Protein AF-A0A9X9LA05-F1 (afdb_monomer_lite)

pLDDT: mean 73.2, std 19.57, range [32.97, 97.69]

Structure (mmCIF, N/CA/C/O backbone):
data_AF-A0A9X9LA05-F1
#
_entry.id   AF-A0A9X9LA05-F1
#
loop_
_atom_site.group_PDB
_atom_site.id
_atom_site.type_symbol
_atom_site.label_atom_id
_atom_site.label_alt_id
_atom_site.label_comp_id
_atom_site.label_asym_id
_atom_site.label_entity_id
_atom_site.label_seq_id
_atom_site.pdbx_PDB_ins_code
_atom_site.Cartn_x
_atom_site.Cartn_y
_atom_site.Cartn_z
_atom_site.occupancy
_atom_site.B_iso_or_equiv
_atom_site.auth_seq_id
_atom_site.auth_comp_id
_atom_site.auth_asym_id
_atom_site.auth_atom_id
_atom_site.pdbx_PDB_model_num
ATOM 1 N N . MET A 1 1 ? -20.250 -66.579 -78.229 1.00 52.91 1 MET A N 1
ATOM 2 C CA . MET A 1 1 ? -20.592 -66.822 -76.807 1.00 52.91 1 MET A CA 1
ATOM 3 C C . MET A 1 1 ? -19.414 -66.447 -75.905 1.00 52.91 1 MET A C 1
ATOM 5 O O . MET A 1 1 ? -18.564 -67.293 -75.679 1.00 52.91 1 MET A O 1
ATOM 9 N N . ARG A 1 2 ? -19.327 -65.193 -75.429 1.00 51.41 2 ARG A N 1
ATOM 10 C CA . ARG A 1 2 ? -18.446 -64.736 -74.325 1.00 51.41 2 ARG A CA 1
ATOM 11 C C . ARG A 1 2 ? -19.023 -63.435 -73.738 1.00 51.41 2 ARG A C 1
ATOM 13 O O . ARG A 1 2 ? -18.500 -62.361 -73.990 1.00 51.41 2 ARG A O 1
ATOM 20 N N . PHE A 1 3 ? -20.152 -63.524 -73.034 1.00 52.25 3 PHE A N 1
ATOM 21 C CA . PHE A 1 3 ? -20.867 -62.359 -72.473 1.00 52.25 3 PHE A CA 1
ATOM 22 C C . PHE A 1 3 ? -21.255 -62.545 -70.995 1.00 52.25 3 PHE A C 1
ATOM 24 O O . PHE A 1 3 ? -22.258 -62.018 -70.535 1.00 52.25 3 PHE A O 1
ATOM 31 N N . THR A 1 4 ? -20.466 -63.298 -70.223 1.00 55.72 4 THR A N 1
ATOM 32 C CA . THR A 1 4 ? -20.750 -63.540 -68.792 1.00 55.72 4 THR A CA 1
ATOM 33 C C . THR A 1 4 ? -19.618 -63.134 -67.846 1.00 55.72 4 THR A C 1
ATOM 35 O O . THR A 1 4 ? -19.830 -63.077 -66.642 1.00 55.72 4 THR A O 1
ATOM 38 N N . SER A 1 5 ? -18.435 -62.766 -68.352 1.00 56.41 5 SER A N 1
ATOM 39 C CA . SER A 1 5 ? -17.280 -62.445 -67.493 1.00 56.41 5 SER A CA 1
ATOM 40 C C . SER A 1 5 ? -17.217 -60.984 -67.026 1.00 56.41 5 SER A C 1
ATOM 42 O O . SER A 1 5 ? -16.602 -60.707 -66.001 1.00 56.41 5 SER A O 1
ATOM 44 N N . ALA A 1 6 ? -17.825 -60.039 -67.750 1.00 56.03 6 ALA A N 1
ATOM 45 C CA . ALA A 1 6 ? -17.707 -58.613 -67.427 1.00 56.03 6 ALA A CA 1
ATOM 46 C C . ALA A 1 6 ? -18.628 -58.181 -66.271 1.00 56.03 6 ALA A C 1
ATOM 48 O O . ALA A 1 6 ? -18.257 -57.332 -65.466 1.00 56.03 6 ALA A O 1
ATOM 49 N N . ILE A 1 7 ? -19.804 -58.805 -66.153 1.00 56.88 7 ILE A N 1
ATOM 50 C CA . ILE A 1 7 ? -20.829 -58.425 -65.168 1.00 56.88 7 ILE A CA 1
ATOM 51 C C . ILE A 1 7 ? -20.435 -58.890 -63.756 1.00 56.88 7 ILE A C 1
ATOM 53 O O . ILE A 1 7 ? -20.623 -58.154 -62.789 1.00 56.88 7 ILE A O 1
ATOM 57 N N . VAL A 1 8 ? -19.805 -60.064 -63.634 1.00 57.94 8 VAL A N 1
ATOM 58 C CA . VAL A 1 8 ? -19.339 -60.596 -62.340 1.00 57.94 8 VAL A CA 1
ATOM 59 C C . VAL A 1 8 ? -18.177 -59.763 -61.779 1.00 57.94 8 VAL A C 1
ATOM 61 O O . VAL A 1 8 ? -18.157 -59.461 -60.587 1.00 57.94 8 VAL A O 1
ATOM 64 N N . ASN A 1 9 ? -17.261 -59.300 -62.638 1.00 54.31 9 ASN A N 1
ATOM 65 C CA . ASN A 1 9 ? -16.147 -58.445 -62.215 1.00 54.31 9 ASN A CA 1
ATOM 66 C C . ASN A 1 9 ? -16.602 -57.034 -61.805 1.00 54.31 9 ASN A C 1
ATOM 68 O O . ASN A 1 9 ? -16.040 -56.461 -60.874 1.00 54.31 9 ASN A O 1
ATOM 72 N N . PHE A 1 10 ? -17.645 -56.485 -62.438 1.00 54.62 10 PHE A N 1
ATOM 73 C CA . PHE A 1 10 ? -18.180 -55.171 -62.064 1.00 54.62 10 PHE A CA 1
ATOM 74 C C . PHE A 1 10 ? -18.889 -55.193 -60.699 1.00 54.62 10 PHE A C 1
ATOM 76 O O . PHE A 1 10 ? -18.717 -54.279 -59.892 1.00 54.62 10 PHE A O 1
ATOM 83 N N . LEU A 1 11 ? -19.627 -56.264 -60.394 1.00 54.34 11 LEU A N 1
ATOM 84 C CA . LEU A 1 11 ? -20.291 -56.425 -59.095 1.00 54.34 11 LEU A CA 1
ATOM 85 C C . LEU A 1 11 ? -19.290 -56.584 -57.938 1.00 54.34 11 LEU A C 1
ATOM 87 O O . LEU A 1 11 ? -19.489 -55.971 -56.891 1.00 54.34 11 LEU A O 1
ATOM 91 N N . ALA A 1 12 ? -18.181 -57.304 -58.136 1.00 55.81 12 ALA A N 1
ATOM 92 C CA . ALA A 1 12 ? -17.134 -57.455 -57.118 1.00 55.81 12 ALA A CA 1
ATOM 93 C C . ALA A 1 12 ? -16.369 -56.147 -56.817 1.00 55.81 12 ALA A C 1
ATOM 95 O O . ALA A 1 12 ? -15.972 -55.898 -55.679 1.00 55.81 12 ALA A O 1
ATOM 96 N N . LEU A 1 13 ? -16.192 -55.277 -57.819 1.00 53.28 13 LEU A N 1
ATOM 97 C CA . LEU A 1 13 ? -15.524 -53.981 -57.645 1.00 53.28 13 LEU A CA 1
ATOM 98 C C . LEU A 1 13 ? -16.394 -52.964 -56.894 1.00 53.28 13 LEU A C 1
ATOM 100 O O . LEU A 1 13 ? -15.879 -52.189 -56.088 1.00 53.28 13 LEU A O 1
ATOM 104 N N . THR A 1 14 ? -17.713 -52.985 -57.097 1.00 53.72 14 THR A N 1
ATOM 105 C CA . THR A 1 14 ? -18.613 -52.045 -56.402 1.00 53.72 14 THR A CA 1
ATOM 106 C C . THR A 1 14 ? -18.832 -52.392 -54.928 1.00 53.72 14 THR A C 1
ATOM 108 O O . THR A 1 14 ? -18.920 -51.481 -54.106 1.00 53.72 14 THR A O 1
ATOM 111 N N . THR A 1 15 ? -18.830 -53.671 -54.539 1.00 53.56 15 THR A N 1
ATOM 112 C CA . THR A 1 15 ? -18.975 -54.063 -53.123 1.00 53.56 15 THR A CA 1
ATOM 113 C C . THR A 1 15 ? -17.715 -53.797 -52.293 1.00 53.56 15 THR A C 1
ATOM 115 O O . THR A 1 15 ? -17.830 -53.478 -51.110 1.00 53.56 15 THR A O 1
ATOM 118 N N . SER A 1 16 ? -16.520 -53.811 -52.897 1.00 51.38 16 SER A N 1
ATOM 119 C CA . SER A 1 16 ? -15.280 -53.446 -52.194 1.00 51.38 16 SER A CA 1
ATOM 120 C C . SER A 1 16 ? -15.224 -51.960 -51.810 1.00 51.38 16 SER A C 1
ATOM 122 O O . SER A 1 16 ? -14.679 -51.627 -50.762 1.00 51.38 16 SER A O 1
ATOM 124 N N . ILE A 1 17 ? -15.783 -51.049 -52.614 1.00 52.34 17 ILE A N 1
ATOM 125 C CA . ILE A 1 17 ? -15.684 -49.596 -52.361 1.00 52.34 17 ILE A CA 1
ATOM 126 C C . ILE A 1 17 ? -16.584 -49.157 -51.189 1.00 52.34 17 ILE A C 1
ATOM 128 O O . ILE A 1 17 ? -16.238 -48.246 -50.429 1.00 52.34 17 ILE A O 1
ATOM 132 N N . PHE A 1 18 ? -17.714 -49.838 -50.980 1.00 46.88 18 PHE A N 1
ATOM 133 C CA . PHE A 1 18 ? -18.645 -49.498 -49.901 1.00 46.88 18 PHE A CA 1
ATOM 134 C C . PHE A 1 18 ? -18.198 -49.979 -48.510 1.00 46.88 18 PHE A C 1
ATOM 136 O O . PHE A 1 18 ? -18.537 -49.333 -47.519 1.00 46.88 18 PHE A O 1
ATOM 143 N N . ILE A 1 19 ? -17.383 -51.035 -48.402 1.00 51.56 19 ILE A N 1
ATOM 144 C CA . ILE A 1 19 ? -16.922 -51.550 -47.095 1.00 51.56 19 ILE A CA 1
ATOM 145 C C . ILE A 1 19 ? -15.799 -50.678 -46.495 1.00 51.56 19 ILE A C 1
ATOM 147 O O . ILE A 1 19 ? -15.745 -50.486 -45.275 1.00 51.56 19 ILE A O 1
ATOM 151 N N . PHE A 1 20 ? -14.955 -50.056 -47.328 1.00 45.41 20 PHE A N 1
ATOM 152 C CA . PHE A 1 20 ? -13.893 -49.159 -46.845 1.00 45.41 20 PHE A CA 1
ATOM 153 C C . PHE A 1 20 ? -14.384 -47.749 -46.486 1.00 45.41 20 PHE A C 1
ATOM 155 O O . PHE A 1 20 ? -13.775 -47.081 -45.651 1.00 45.41 20 PHE A O 1
ATOM 162 N N . SER A 1 21 ? -15.514 -47.301 -47.039 1.00 46.59 21 SER A N 1
ATOM 163 C CA . SER A 1 21 ? -16.033 -45.951 -46.771 1.00 46.59 21 SER A CA 1
ATOM 164 C C . SER A 1 21 ? -16.741 -45.825 -45.413 1.00 46.59 21 SER A C 1
ATOM 166 O O . SER A 1 21 ? -16.813 -44.728 -44.859 1.00 46.59 21 SER A O 1
ATOM 168 N N . ILE A 1 22 ? -17.218 -46.932 -44.829 1.00 49.56 22 ILE A N 1
ATOM 169 C CA . ILE A 1 22 ? -17.856 -46.924 -43.498 1.00 49.56 22 ILE A CA 1
ATOM 170 C C . ILE A 1 22 ? -16.804 -46.927 -42.370 1.00 49.56 22 ILE A C 1
ATOM 172 O O . ILE A 1 22 ? -17.032 -46.324 -41.324 1.00 49.56 22 ILE A O 1
ATOM 176 N N . HIS A 1 23 ? -15.609 -47.484 -42.597 1.00 45.47 23 HIS A N 1
ATOM 177 C CA . HIS A 1 23 ? -14.528 -47.503 -41.596 1.00 45.47 23 HIS A CA 1
ATOM 178 C C . HIS A 1 23 ? -13.648 -46.243 -41.593 1.00 45.47 23 HIS A C 1
ATOM 180 O O . HIS A 1 23 ? -12.936 -45.995 -40.622 1.00 45.47 23 HIS A O 1
ATOM 186 N N . ALA A 1 24 ? -13.736 -45.390 -42.619 1.00 47.66 24 ALA A N 1
ATOM 187 C CA . ALA A 1 24 ? -13.055 -44.094 -42.609 1.00 47.66 24 ALA A CA 1
ATOM 188 C C . ALA A 1 24 ? -13.725 -43.066 -41.675 1.00 47.66 24 ALA A C 1
ATOM 190 O O . ALA A 1 24 ? -13.118 -42.050 -41.354 1.00 47.66 24 ALA A O 1
ATOM 191 N N . ARG A 1 25 ? -14.960 -43.302 -41.205 1.00 46.38 25 ARG A N 1
ATOM 192 C CA . ARG A 1 25 ? -15.661 -42.376 -40.292 1.00 46.38 25 ARG A CA 1
ATOM 193 C C . ARG A 1 25 ? -15.542 -42.728 -38.808 1.00 46.38 25 ARG A C 1
ATOM 195 O O . ARG A 1 25 ? -15.941 -41.918 -37.978 1.00 46.38 25 ARG A O 1
ATOM 202 N N . THR A 1 26 ? -14.946 -43.866 -38.454 1.00 46.03 26 THR A N 1
ATOM 203 C CA . THR A 1 26 ? -14.789 -44.310 -37.054 1.00 46.03 26 THR A CA 1
ATOM 204 C C . THR A 1 26 ? -13.365 -44.207 -36.503 1.00 46.03 26 THR A C 1
ATOM 206 O O . THR A 1 26 ? -13.167 -44.455 -35.319 1.00 46.03 26 THR A O 1
ATOM 209 N N . LEU A 1 27 ? -12.383 -43.769 -37.302 1.00 46.28 27 LEU A N 1
ATOM 210 C CA . LEU A 1 27 ? -10.992 -43.565 -36.856 1.00 46.28 27 LEU A CA 1
ATOM 211 C C . LEU A 1 27 ? -10.505 -42.104 -36.911 1.00 46.28 27 LEU A C 1
ATOM 213 O O . LEU A 1 27 ? -9.318 -41.849 -36.745 1.00 46.28 27 LEU A O 1
ATOM 217 N N . TYR A 1 28 ? -11.411 -41.131 -37.058 1.00 40.31 28 TYR A N 1
ATOM 218 C CA . TYR A 1 28 ? -11.090 -39.692 -36.994 1.00 40.31 28 TYR A CA 1
ATOM 219 C C . TYR A 1 28 ? -11.649 -38.984 -35.745 1.00 40.31 28 TYR A C 1
ATOM 221 O O . TYR A 1 28 ? -11.901 -37.782 -35.758 1.00 40.31 28 TYR A O 1
ATOM 229 N N . THR A 1 29 ? -11.815 -39.706 -34.635 1.00 45.03 29 THR A N 1
ATOM 230 C CA . THR A 1 29 ? -12.102 -39.117 -33.307 1.00 45.03 29 THR A CA 1
ATOM 231 C C . THR A 1 29 ? -11.048 -39.448 -32.249 1.00 45.03 29 THR A C 1
ATOM 233 O O . THR A 1 29 ? -11.253 -39.198 -31.064 1.00 45.03 29 THR A O 1
ATOM 236 N N . LEU A 1 30 ? -9.876 -39.933 -32.661 1.00 46.44 30 LEU A N 1
ATOM 237 C CA . LEU A 1 30 ? -8.714 -40.111 -31.793 1.00 46.44 30 LEU A CA 1
ATOM 238 C C . LEU A 1 30 ? -7.566 -39.266 -32.336 1.00 46.44 30 LEU A C 1
ATOM 240 O O . LEU A 1 30 ? -6.916 -39.636 -33.305 1.00 46.44 30 LEU A O 1
ATOM 244 N N . GLY A 1 31 ? -7.329 -38.114 -31.709 1.00 44.03 31 GLY A N 1
ATOM 245 C CA . GLY A 1 31 ? -6.113 -37.341 -31.955 1.00 44.03 31 GLY A CA 1
ATOM 246 C C . GLY A 1 31 ? -6.294 -35.926 -32.492 1.00 44.03 31 GLY A C 1
ATOM 247 O O . GLY A 1 31 ? -5.337 -35.375 -33.023 1.00 44.03 31 GLY A O 1
ATOM 248 N N . VAL A 1 32 ? -7.432 -35.256 -32.261 1.00 40.22 32 VAL A N 1
ATOM 249 C CA . VAL A 1 32 ? -7.289 -33.838 -31.895 1.00 40.22 32 VAL A CA 1
ATOM 250 C C . VAL A 1 32 ? -6.589 -33.905 -30.554 1.00 40.22 32 VAL A C 1
ATOM 252 O O . VAL A 1 32 ? -7.228 -34.181 -29.535 1.00 40.22 32 VAL A O 1
ATOM 255 N N . SER A 1 33 ? -5.257 -33.779 -30.563 1.00 44.88 33 SER A N 1
ATOM 256 C CA . SER A 1 33 ? -4.549 -33.528 -29.326 1.00 44.88 33 SER A CA 1
A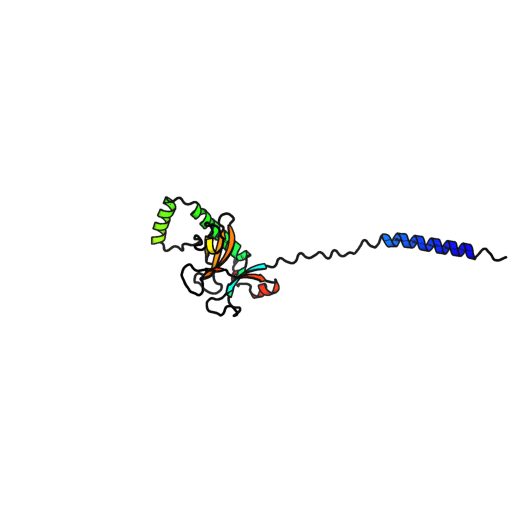TOM 257 C C . SER A 1 33 ? -5.325 -32.382 -28.698 1.00 44.88 33 SER A C 1
ATOM 259 O O . SER A 1 33 ? -5.513 -31.316 -29.295 1.00 44.88 33 SER A O 1
ATOM 261 N N . LYS A 1 34 ? -5.888 -32.629 -27.513 1.00 42.03 34 LYS A N 1
ATOM 262 C CA . LYS A 1 34 ? -6.085 -31.534 -26.588 1.00 42.03 34 LYS A CA 1
ATOM 263 C C . LYS A 1 34 ? -4.678 -30.964 -26.486 1.00 42.03 34 LYS A C 1
ATOM 265 O O . LYS A 1 34 ? -3.868 -31.455 -25.706 1.00 42.03 34 LYS A O 1
ATOM 270 N N . ILE A 1 35 ? -4.372 -29.966 -27.316 1.00 45.91 35 ILE A N 1
ATOM 271 C CA . ILE A 1 35 ? -3.484 -28.894 -26.935 1.00 45.91 35 ILE A CA 1
ATOM 272 C C . ILE A 1 35 ? -4.212 -28.378 -25.715 1.00 45.91 35 ILE A C 1
ATOM 274 O O . ILE A 1 35 ? -5.148 -27.581 -25.800 1.00 45.91 35 ILE A O 1
ATOM 278 N N . GLU A 1 36 ? -3.895 -29.009 -24.587 1.00 42.69 36 GLU A N 1
ATOM 279 C CA . GLU A 1 36 ? -4.156 -28.513 -23.272 1.00 42.69 36 GLU A CA 1
ATOM 280 C C . GLU A 1 36 ? -3.603 -27.109 -23.388 1.00 42.69 36 GLU A C 1
ATOM 282 O O . GLU A 1 36 ? -2.388 -26.919 -23.496 1.00 42.69 36 GLU A O 1
ATOM 287 N N . LYS A 1 37 ? -4.506 -26.139 -23.589 1.00 44.31 37 LYS A N 1
ATOM 288 C CA . LYS A 1 37 ? -4.166 -24.731 -23.586 1.00 44.31 37 LYS A CA 1
ATOM 289 C C . LYS A 1 37 ? -3.618 -24.557 -22.190 1.00 44.31 37 LYS A C 1
ATOM 291 O O . LYS A 1 37 ? -4.396 -24.364 -21.256 1.00 44.31 37 LYS A O 1
ATOM 296 N N . ARG A 1 38 ? -2.304 -24.767 -22.030 1.00 49.69 38 ARG A N 1
ATOM 297 C CA . ARG A 1 38 ? -1.575 -24.510 -20.801 1.00 49.69 38 ARG A CA 1
ATOM 298 C C . ARG A 1 38 ? -2.005 -23.105 -20.490 1.00 49.69 38 ARG A C 1
ATOM 300 O O . ARG A 1 38 ? -1.671 -22.196 -21.253 1.00 49.69 38 ARG A O 1
ATOM 307 N N . LYS A 1 39 ? -2.849 -22.958 -19.464 1.00 49.88 39 LYS A N 1
ATOM 308 C CA . LYS A 1 39 ? -3.283 -21.641 -19.024 1.00 49.88 39 LYS A CA 1
ATOM 309 C C . LYS A 1 39 ? -1.984 -20.852 -18.913 1.00 49.88 39 LYS A C 1
ATOM 311 O O . LYS A 1 39 ? -1.068 -21.372 -18.258 1.00 49.88 39 LYS A O 1
ATOM 316 N N . PRO A 1 40 ? -1.830 -19.731 -19.643 1.00 54.78 40 PRO A N 1
ATOM 317 C CA . PRO A 1 40 ? -0.599 -18.969 -19.578 1.00 54.78 40 PRO A CA 1
ATOM 318 C C . PRO A 1 40 ? -0.311 -18.779 -18.096 1.00 54.78 40 PRO A C 1
ATOM 320 O O . PRO A 1 40 ? -1.202 -18.369 -17.345 1.00 54.78 40 PRO A O 1
ATOM 323 N N . LYS A 1 41 ? 0.867 -19.245 -17.653 1.00 59.88 41 LYS A N 1
ATOM 324 C CA . LYS A 1 41 ? 1.251 -19.143 -16.243 1.00 59.88 41 LYS A CA 1
ATOM 325 C C . LYS A 1 41 ? 0.999 -17.688 -15.853 1.00 59.88 41 LYS A C 1
ATOM 327 O O . LYS A 1 41 ? 1.436 -16.823 -16.615 1.00 59.88 41 LYS A O 1
ATOM 332 N N . PRO A 1 42 ? 0.256 -17.422 -14.765 1.00 56.97 42 PRO A N 1
ATOM 333 C CA . PRO A 1 42 ? -0.131 -16.062 -14.439 1.00 56.97 42 PRO A CA 1
ATOM 334 C C . PRO A 1 42 ? 1.141 -15.223 -14.383 1.00 56.97 42 PRO A C 1
ATOM 336 O O . PRO A 1 42 ? 2.092 -15.582 -13.681 1.00 56.97 42 PRO A O 1
ATOM 339 N N . LEU A 1 43 ? 1.182 -14.170 -15.201 1.00 64.44 43 LEU A N 1
ATOM 340 C CA . LEU A 1 43 ? 2.257 -13.193 -15.144 1.00 64.44 43 LEU A CA 1
ATOM 341 C C . LEU A 1 43 ? 2.304 -12.691 -13.706 1.00 64.44 43 LEU A C 1
ATOM 343 O O . LEU A 1 43 ? 1.275 -12.325 -13.135 1.00 64.44 43 LEU A O 1
ATOM 347 N N . ARG A 1 44 ? 3.486 -12.748 -13.097 1.00 74.56 44 ARG A N 1
ATOM 348 C CA . ARG A 1 44 ? 3.659 -12.235 -11.743 1.00 74.56 44 ARG A CA 1
ATOM 349 C C . ARG A 1 44 ? 3.625 -10.716 -11.840 1.00 74.56 44 ARG A C 1
ATOM 351 O O . ARG A 1 44 ? 4.450 -10.119 -12.530 1.00 74.56 44 ARG A O 1
ATOM 358 N N . THR A 1 45 ? 2.632 -10.122 -11.194 1.00 85.31 45 THR A N 1
ATOM 359 C CA . THR A 1 45 ? 2.415 -8.677 -11.147 1.00 85.31 45 THR A CA 1
ATOM 360 C C . THR A 1 45 ? 3.096 -8.088 -9.919 1.00 85.31 45 THR A C 1
ATOM 362 O O . THR A 1 45 ? 3.191 -8.726 -8.868 1.00 85.31 45 THR A O 1
ATOM 365 N N . GLY A 1 46 ? 3.527 -6.841 -10.015 1.00 90.56 46 GLY A N 1
ATOM 366 C CA . GLY A 1 46 ? 4.010 -6.091 -8.867 1.00 90.56 46 GLY A CA 1
ATOM 367 C C . GLY A 1 46 ? 4.197 -4.626 -9.195 1.00 90.56 46 GLY A C 1
ATOM 368 O O . GLY A 1 46 ? 3.616 -4.119 -10.154 1.00 90.56 46 GLY A O 1
ATOM 369 N N . TYR A 1 47 ? 5.004 -3.965 -8.378 1.00 91.69 47 TYR A N 1
ATOM 370 C CA . TYR A 1 47 ? 5.281 -2.543 -8.481 1.00 91.69 47 TYR A CA 1
ATOM 371 C C . TYR A 1 47 ? 6.777 -2.304 -8.594 1.00 91.69 47 TYR A C 1
ATOM 373 O O . TYR A 1 47 ? 7.578 -3.020 -7.992 1.00 91.69 47 TYR A O 1
ATOM 381 N N . ARG A 1 48 ? 7.134 -1.273 -9.348 1.00 88.94 48 ARG A N 1
ATOM 382 C CA . ARG A 1 48 ? 8.495 -0.788 -9.501 1.00 88.94 48 ARG A CA 1
ATOM 383 C C . ARG A 1 48 ? 8.540 0.691 -9.144 1.00 88.94 48 ARG A C 1
ATOM 385 O O . ARG A 1 48 ? 7.871 1.496 -9.790 1.00 88.94 48 ARG A O 1
ATOM 392 N N . CYS A 1 49 ? 9.309 1.019 -8.115 1.00 87.31 49 CYS A N 1
ATOM 393 C CA . CYS A 1 49 ? 9.592 2.390 -7.709 1.00 87.31 49 CYS A CA 1
ATOM 394 C C . CYS A 1 49 ? 10.987 2.749 -8.211 1.00 87.31 49 CYS A C 1
ATOM 396 O O . CYS A 1 49 ? 11.936 2.009 -7.951 1.00 87.31 49 CYS A O 1
ATOM 398 N N . ASP A 1 50 ? 11.117 3.839 -8.956 1.00 83.81 50 ASP A N 1
ATOM 399 C CA . ASP A 1 50 ? 12.411 4.245 -9.496 1.00 83.81 50 ASP A CA 1
ATOM 400 C C . ASP A 1 50 ? 13.309 4.795 -8.388 1.00 83.81 50 ASP A C 1
ATOM 402 O O . ASP A 1 50 ? 12.844 5.260 -7.347 1.00 83.81 50 ASP A O 1
ATOM 406 N N . ALA A 1 51 ? 14.622 4.693 -8.564 1.00 76.69 51 ALA A N 1
ATOM 407 C CA . ALA A 1 51 ? 15.532 5.261 -7.585 1.00 76.69 51 ALA A CA 1
ATOM 408 C C . ALA A 1 51 ? 15.448 6.797 -7.630 1.00 76.69 51 ALA A C 1
ATOM 410 O O . ALA A 1 51 ? 15.540 7.406 -8.698 1.00 76.69 51 ALA A O 1
ATOM 411 N N . LEU A 1 52 ? 15.266 7.426 -6.466 1.00 73.12 52 LEU A N 1
ATOM 412 C CA . LEU A 1 52 ? 15.139 8.884 -6.355 1.00 73.12 52 LEU A CA 1
ATOM 413 C C . LEU A 1 52 ? 16.410 9.619 -6.799 1.00 73.12 52 LEU A C 1
ATOM 415 O O . LEU A 1 52 ? 16.313 10.701 -7.372 1.00 73.12 52 LEU A O 1
ATOM 419 N N . ASP A 1 53 ? 17.574 9.004 -6.583 1.00 69.44 53 ASP A N 1
ATOM 420 C CA . ASP A 1 53 ? 18.889 9.595 -6.860 1.00 69.44 53 ASP A CA 1
ATOM 421 C C . ASP A 1 53 ? 19.383 9.365 -8.300 1.00 69.44 53 ASP A C 1
ATOM 423 O O . ASP A 1 53 ? 20.457 9.837 -8.668 1.00 69.44 53 ASP A O 1
ATOM 427 N N . PHE A 1 54 ? 18.619 8.649 -9.134 1.00 64.44 54 PHE A N 1
ATOM 428 C CA . PHE A 1 54 ? 19.020 8.306 -10.500 1.00 64.44 54 PHE A CA 1
ATOM 429 C C . PHE A 1 54 ? 18.005 8.806 -11.539 1.00 64.44 54 PHE A C 1
ATOM 431 O O . PHE A 1 54 ? 16.822 8.975 -11.231 1.00 64.44 54 PHE A O 1
ATOM 438 N N . PRO A 1 55 ? 18.418 9.033 -12.800 1.00 66.25 55 PRO A N 1
ATOM 439 C CA . PRO A 1 55 ? 17.489 9.320 -13.891 1.00 66.25 55 PRO A CA 1
ATOM 440 C C . PRO A 1 55 ? 16.394 8.247 -13.996 1.00 66.25 55 PRO A C 1
ATOM 442 O O . PRO A 1 55 ? 16.646 7.073 -13.720 1.00 66.25 55 PRO A O 1
ATOM 445 N N . GLU A 1 56 ? 15.184 8.634 -14.399 1.00 64.56 56 GLU A N 1
ATOM 446 C CA . GLU A 1 56 ? 14.020 7.729 -14.494 1.00 64.56 56 GLU A CA 1
ATOM 447 C C . GLU A 1 56 ? 14.266 6.544 -15.453 1.00 64.56 56 GLU A C 1
ATOM 449 O O . GLU A 1 56 ? 13.796 5.427 -15.223 1.00 64.56 56 GLU A O 1
ATOM 454 N N . ASP A 1 57 ? 15.113 6.761 -16.462 1.00 63.34 57 ASP A N 1
ATOM 455 C CA . ASP A 1 57 ? 15.491 5.773 -17.480 1.00 63.34 57 ASP A CA 1
ATOM 456 C C . ASP A 1 57 ? 16.688 4.901 -17.080 1.00 63.34 57 ASP A C 1
ATOM 458 O O . ASP A 1 57 ? 17.123 4.033 -17.835 1.00 63.34 57 ASP A O 1
ATOM 462 N N . SER A 1 58 ? 17.242 5.109 -15.884 1.00 63.31 58 SER A N 1
ATOM 463 C CA . SER A 1 58 ? 18.459 4.423 -15.438 1.00 63.31 58 SER A CA 1
ATOM 464 C C . SER A 1 58 ? 18.274 2.913 -15.259 1.00 63.31 58 SER A C 1
ATOM 466 O O . SER A 1 58 ? 19.251 2.174 -15.156 1.00 63.31 58 SER A O 1
ATOM 468 N N . GLY A 1 59 ? 17.030 2.433 -15.194 1.00 66.12 59 GLY A N 1
ATOM 469 C CA . GLY A 1 59 ? 16.756 1.029 -14.921 1.00 66.12 59 GLY A CA 1
ATOM 470 C C . GLY A 1 59 ? 17.033 0.627 -13.464 1.00 66.12 59 GLY A C 1
ATOM 471 O O . GLY A 1 59 ? 16.863 -0.551 -13.137 1.00 66.12 59 GLY A O 1
ATOM 472 N N . TRP A 1 60 ? 17.343 1.578 -12.577 1.00 68.50 60 TRP A N 1
ATOM 473 C CA . TRP A 1 60 ? 17.539 1.359 -11.142 1.00 68.50 60 TRP A CA 1
ATOM 474 C C . TRP A 1 60 ? 16.276 1.694 -10.344 1.00 68.50 60 TRP A C 1
ATOM 476 O O . TRP A 1 60 ? 15.607 2.694 -10.597 1.00 68.50 60 TRP A O 1
ATOM 486 N N . GLY A 1 61 ? 15.929 0.840 -9.382 1.00 76.38 61 GLY A N 1
ATOM 487 C CA . GLY A 1 61 ? 14.728 1.010 -8.570 1.00 76.38 61 GLY A CA 1
ATOM 488 C C . GLY A 1 61 ? 14.398 -0.213 -7.721 1.00 76.38 61 GLY A C 1
ATOM 489 O O . GLY A 1 61 ? 14.929 -1.305 -7.940 1.00 76.38 61 GLY A O 1
ATOM 490 N N . ASN A 1 62 ? 13.497 -0.030 -6.761 1.00 84.12 62 ASN A N 1
ATOM 491 C CA . ASN A 1 62 ? 12.990 -1.113 -5.931 1.00 84.12 62 ASN A CA 1
ATOM 492 C C . ASN A 1 62 ? 11.853 -1.841 -6.650 1.00 84.12 62 ASN A C 1
ATOM 494 O O . ASN A 1 62 ? 10.965 -1.226 -7.244 1.00 84.12 62 ASN A O 1
ATOM 498 N N . ASN A 1 63 ? 11.872 -3.170 -6.574 1.00 85.62 63 ASN A N 1
ATOM 499 C CA . ASN A 1 63 ? 10.842 -4.025 -7.151 1.00 85.62 63 ASN A CA 1
ATOM 500 C C . ASN A 1 63 ? 10.091 -4.747 -6.033 1.00 85.62 63 ASN A C 1
ATOM 502 O O . ASN A 1 63 ? 10.686 -5.464 -5.230 1.00 85.62 63 ASN A O 1
ATOM 506 N N . TYR A 1 64 ? 8.771 -4.609 -6.028 1.00 86.94 64 TYR A N 1
ATOM 507 C CA . TYR A 1 64 ? 7.890 -5.175 -5.018 1.00 86.94 64 TYR A CA 1
ATOM 508 C C . TYR A 1 64 ? 6.918 -6.163 -5.653 1.0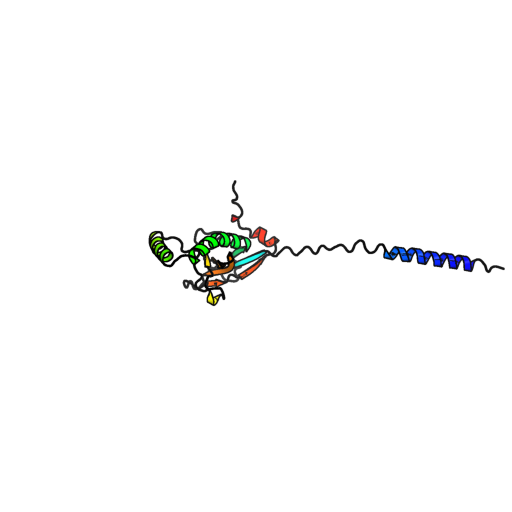0 86.94 64 TYR A C 1
ATOM 510 O O . TYR A 1 64 ? 6.051 -5.793 -6.446 1.00 86.94 64 TYR A O 1
ATOM 518 N N . ARG A 1 65 ? 7.038 -7.441 -5.289 1.00 87.69 65 ARG A N 1
ATOM 519 C CA . ARG A 1 65 ? 6.110 -8.493 -5.733 1.00 87.69 65 ARG A CA 1
ATOM 520 C C . ARG A 1 65 ? 4.767 -8.347 -5.025 1.00 87.69 65 ARG A C 1
ATOM 522 O O . ARG A 1 65 ? 4.736 -8.112 -3.814 1.00 87.69 65 ARG A O 1
ATOM 529 N N . ILE A 1 66 ? 3.660 -8.558 -5.741 1.00 89.44 66 ILE A N 1
ATOM 530 C CA . ILE A 1 66 ? 2.322 -8.430 -5.147 1.00 89.44 66 ILE A CA 1
ATOM 531 C C . ILE A 1 66 ? 2.112 -9.397 -3.974 1.00 89.44 66 ILE A C 1
ATOM 533 O O . ILE A 1 66 ? 1.444 -9.052 -3.002 1.00 89.44 66 ILE A O 1
ATOM 537 N N . GLU A 1 67 ? 2.710 -10.588 -4.016 1.00 88.56 67 GLU A N 1
ATOM 538 C CA . GLU A 1 67 ? 2.633 -11.567 -2.931 1.00 88.56 67 GLU A CA 1
ATOM 539 C C . GLU A 1 67 ? 3.337 -11.075 -1.662 1.00 88.56 67 GLU A C 1
ATOM 541 O O . GLU A 1 67 ? 2.796 -11.229 -0.568 1.00 88.56 67 GLU A O 1
ATOM 546 N N . GLY A 1 68 ? 4.505 -10.440 -1.803 1.00 88.25 68 GLY A N 1
ATOM 547 C CA . GLY A 1 68 ? 5.226 -9.827 -0.684 1.00 88.25 68 GLY A CA 1
ATOM 548 C C . GLY A 1 68 ? 4.436 -8.670 -0.074 1.00 88.25 68 GLY A C 1
ATOM 549 O O . GLY A 1 68 ? 4.243 -8.620 1.139 1.00 88.25 68 GLY A O 1
ATOM 550 N N . LEU A 1 69 ? 3.868 -7.805 -0.919 1.00 92.00 69 LEU A N 1
ATOM 551 C CA . LEU A 1 69 ? 3.014 -6.697 -0.477 1.00 92.00 69 LEU A CA 1
ATOM 552 C C . LEU A 1 69 ? 1.784 -7.186 0.293 1.00 92.00 69 LEU A C 1
ATOM 554 O O . LEU A 1 69 ? 1.433 -6.615 1.322 1.00 92.00 69 LEU A O 1
ATOM 558 N N . ARG A 1 70 ? 1.152 -8.278 -0.152 1.00 93.00 70 ARG A N 1
ATOM 559 C CA . ARG A 1 70 ? 0.029 -8.892 0.574 1.00 93.00 70 ARG A CA 1
ATOM 560 C C . ARG A 1 70 ? 0.431 -9.375 1.966 1.00 93.00 70 ARG A C 1
ATOM 562 O O . ARG A 1 70 ? -0.380 -9.254 2.879 1.00 93.00 70 ARG A O 1
ATOM 569 N N . LYS A 1 71 ? 1.649 -9.904 2.150 1.00 91.62 71 LYS A N 1
ATOM 570 C CA . LYS A 1 71 ? 2.148 -10.308 3.478 1.00 91.62 71 LYS A CA 1
ATOM 571 C C . LYS A 1 71 ? 2.275 -9.094 4.406 1.00 91.62 71 LYS A C 1
ATOM 573 O O . LYS A 1 71 ? 1.719 -9.131 5.501 1.00 91.62 71 LYS A O 1
ATOM 578 N N . VAL A 1 72 ? 2.904 -8.013 3.932 1.00 91.31 72 VAL A N 1
ATOM 579 C CA . VAL A 1 72 ? 3.044 -6.752 4.687 1.00 91.31 72 VAL A CA 1
ATOM 580 C C . VAL A 1 72 ? 1.670 -6.186 5.051 1.00 91.31 72 VAL A C 1
ATOM 582 O O . VAL A 1 72 ? 1.381 -5.945 6.219 1.00 91.31 72 VAL A O 1
ATOM 585 N N . VAL A 1 73 ? 0.769 -6.061 4.071 1.00 95.00 73 VAL A N 1
ATOM 586 C CA . VAL A 1 73 ? -0.587 -5.546 4.308 1.00 95.00 73 VAL A CA 1
ATOM 587 C C . VAL A 1 73 ? -1.358 -6.422 5.286 1.00 95.00 73 VAL A C 1
ATOM 589 O O . VAL A 1 73 ? -2.032 -5.892 6.160 1.00 95.00 73 VAL A O 1
ATOM 592 N N . LYS A 1 74 ? -1.251 -7.751 5.204 1.00 93.56 74 LYS A N 1
ATOM 593 C CA . LYS A 1 74 ? -1.929 -8.651 6.146 1.00 93.56 74 LYS A CA 1
ATOM 594 C C . LYS A 1 74 ? -1.483 -8.408 7.592 1.00 93.56 74 LYS A C 1
ATOM 596 O O . LYS A 1 74 ? -2.332 -8.406 8.480 1.00 93.56 74 LYS A O 1
ATOM 601 N N . GLN A 1 75 ? -0.188 -8.179 7.819 1.00 90.88 75 GLN A N 1
ATOM 602 C CA . GLN A 1 75 ? 0.353 -7.861 9.144 1.00 90.88 75 GLN A CA 1
ATOM 603 C C . GLN A 1 75 ? -0.138 -6.489 9.634 1.00 90.88 75 GLN A C 1
ATOM 605 O O . GLN A 1 75 ? -0.652 -6.376 10.748 1.00 90.88 75 GLN A O 1
ATOM 610 N N . SER A 1 76 ? -0.079 -5.461 8.784 1.00 92.94 76 SER A N 1
ATOM 611 C CA . SER A 1 76 ? -0.462 -4.091 9.155 1.00 92.94 76 SER A CA 1
ATOM 612 C C . SER A 1 76 ? -1.978 -3.880 9.260 1.00 92.94 76 SER A C 1
ATOM 614 O O . SER A 1 76 ? -2.443 -3.057 10.049 1.00 92.94 76 SER A O 1
ATOM 616 N N . CYS A 1 77 ? -2.782 -4.636 8.512 1.00 94.62 77 CYS A N 1
ATOM 617 C CA . CYS A 1 77 ? -4.232 -4.450 8.442 1.00 94.62 77 CYS A CA 1
ATOM 618 C C . CYS A 1 77 ? -4.920 -4.646 9.800 1.00 94.62 77 CYS A C 1
ATOM 620 O O . CYS A 1 77 ? -5.844 -3.906 10.135 1.00 94.62 77 CYS A O 1
ATOM 622 N N . GLY A 1 78 ? -4.448 -5.595 10.617 1.00 91.94 78 GLY A N 1
ATOM 623 C CA . GLY A 1 78 ? -4.984 -5.803 11.965 1.00 91.94 78 GLY A CA 1
ATOM 624 C C . GLY A 1 78 ? -4.791 -4.583 12.869 1.00 91.94 78 GLY A C 1
ATOM 625 O O . GLY A 1 78 ? -5.698 -4.213 13.615 1.00 91.94 78 GLY A O 1
ATOM 626 N N . ILE A 1 79 ? -3.638 -3.919 12.759 1.00 90.81 79 ILE A N 1
ATOM 627 C CA . ILE A 1 79 ? -3.326 -2.695 13.506 1.00 90.81 79 ILE A CA 1
ATOM 628 C C . ILE A 1 79 ? -4.209 -1.542 13.010 1.00 90.81 79 ILE A C 1
ATOM 630 O O . ILE A 1 79 ? -4.836 -0.858 13.817 1.00 90.81 79 ILE A O 1
ATOM 634 N N . ALA A 1 80 ? -4.322 -1.369 11.690 1.00 92.25 80 ALA A N 1
ATOM 635 C CA . ALA A 1 80 ? -5.160 -0.338 11.078 1.00 92.25 80 ALA A CA 1
ATOM 636 C C . ALA A 1 80 ? -6.643 -0.469 11.463 1.00 92.25 80 ALA A C 1
ATOM 638 O O . ALA A 1 80 ? -7.258 0.506 11.890 1.00 92.25 80 ALA A O 1
ATOM 639 N N . LYS A 1 81 ? -7.215 -1.679 11.378 1.00 92.81 81 LYS A N 1
ATOM 640 C CA . LYS A 1 81 ? -8.612 -1.938 11.767 1.00 92.81 81 LYS A CA 1
ATOM 641 C C . LYS A 1 81 ? -8.877 -1.556 13.220 1.00 92.81 81 LYS A C 1
ATOM 643 O O . LYS A 1 81 ? -9.864 -0.881 13.494 1.00 92.81 81 LYS A O 1
ATOM 648 N N . LYS A 1 82 ? -7.979 -1.938 14.137 1.00 90.06 82 LYS A N 1
ATOM 649 C CA . LYS A 1 82 ? -8.087 -1.565 15.554 1.00 90.06 82 LYS A CA 1
ATOM 650 C C . LYS A 1 82 ? -8.094 -0.048 15.732 1.00 90.06 82 LYS A C 1
ATOM 652 O O . LYS A 1 82 ? -8.927 0.450 16.475 1.00 90.06 82 LYS A O 1
ATOM 657 N N . ARG A 1 83 ? -7.222 0.682 15.026 1.00 86.88 83 ARG A N 1
ATOM 658 C CA . ARG A 1 83 ? -7.145 2.155 15.093 1.00 86.88 83 ARG A CA 1
ATOM 659 C C . ARG A 1 83 ? -8.403 2.842 14.565 1.00 86.88 83 ARG A C 1
ATOM 661 O O . ARG A 1 83 ? -8.866 3.796 15.177 1.00 86.88 83 ARG A O 1
ATOM 668 N N . LEU A 1 84 ? -8.983 2.340 13.476 1.00 87.44 84 LEU A N 1
ATOM 669 C CA . LEU A 1 84 ? -10.231 2.882 12.925 1.00 87.44 84 LEU A CA 1
ATOM 670 C C . LEU A 1 84 ? -11.432 2.687 13.861 1.00 87.44 84 LEU A C 1
ATOM 672 O O . LEU A 1 84 ? -12.375 3.468 13.809 1.00 87.44 84 LEU A O 1
ATOM 676 N N . GLN A 1 85 ? -11.394 1.665 14.717 1.00 89.62 85 GLN A N 1
ATOM 677 C CA . GLN A 1 85 ? -12.445 1.369 15.694 1.00 89.62 85 GLN A CA 1
ATOM 678 C C . GLN A 1 85 ? -12.207 2.027 17.064 1.00 89.62 85 GLN A C 1
ATOM 680 O O . GLN A 1 85 ? -13.007 1.828 17.976 1.00 89.62 85 GLN A O 1
ATOM 685 N N . MET A 1 86 ? -11.123 2.794 17.237 1.00 89.31 86 MET A N 1
ATOM 686 C CA . MET A 1 86 ? -10.844 3.473 18.504 1.00 89.31 86 MET A CA 1
ATOM 687 C C . MET A 1 86 ? -11.839 4.603 18.759 1.00 89.31 86 MET A C 1
ATOM 689 O O . MET A 1 86 ? -12.143 5.412 17.880 1.00 89.31 86 MET A O 1
ATOM 693 N N . THR A 1 87 ? -12.283 4.690 20.008 1.00 92.19 87 THR A N 1
ATOM 694 C CA . THR A 1 87 ? -13.025 5.850 20.514 1.00 92.19 87 THR A CA 1
ATOM 695 C C . THR A 1 87 ? -12.118 7.080 20.603 1.00 92.19 87 THR A C 1
ATOM 697 O O . THR A 1 87 ? -10.903 6.946 20.735 1.00 92.19 87 THR A O 1
ATOM 700 N N . GLU A 1 88 ? -12.695 8.284 20.593 1.00 90.25 88 GLU A N 1
ATOM 701 C CA . GLU A 1 88 ? -11.932 9.538 20.744 1.00 90.25 88 GLU A CA 1
ATOM 702 C C . GLU A 1 88 ? -11.073 9.559 22.015 1.00 90.25 88 GLU A C 1
ATOM 704 O O . GLU A 1 88 ? -9.911 9.950 21.972 1.00 90.25 88 GLU A O 1
ATOM 709 N N . LYS A 1 89 ? -11.593 9.027 23.129 1.00 91.69 89 LYS A N 1
ATOM 710 C CA . LYS A 1 89 ? -10.824 8.895 24.371 1.00 91.69 89 LYS A CA 1
ATOM 711 C C . LYS A 1 89 ? -9.580 8.017 24.184 1.00 91.69 89 LYS A C 1
ATOM 713 O O . LYS A 1 89 ? -8.488 8.409 24.569 1.00 91.69 89 LYS A O 1
ATOM 718 N N . GLN A 1 90 ? -9.732 6.857 23.542 1.00 89.44 90 GLN A N 1
ATOM 719 C CA . GLN A 1 90 ? -8.610 5.950 23.270 1.00 89.44 90 GLN A CA 1
ATOM 720 C C . GLN A 1 90 ? -7.592 6.547 22.294 1.00 89.44 90 GLN A C 1
ATOM 722 O O . GLN A 1 90 ? -6.403 6.259 22.412 1.00 89.44 90 GLN A O 1
ATOM 727 N N . LYS A 1 91 ? -8.044 7.356 21.327 1.00 86.12 91 LYS A N 1
ATOM 728 C CA . LYS A 1 91 ? -7.144 8.084 20.424 1.00 86.12 91 LYS A CA 1
ATOM 729 C C . LYS A 1 91 ? -6.303 9.089 21.205 1.00 86.12 91 LYS A C 1
ATOM 731 O O . LYS A 1 91 ? -5.086 9.050 21.076 1.00 86.12 91 LYS A O 1
ATOM 736 N N . LEU A 1 92 ? -6.933 9.897 22.060 1.00 86.94 92 LEU A N 1
ATOM 737 C CA . LEU A 1 92 ? -6.247 10.899 22.875 1.00 86.94 92 LEU A CA 1
ATOM 738 C C . LEU A 1 92 ? -5.243 10.266 23.849 1.00 86.94 92 LEU A C 1
ATOM 740 O O . LEU A 1 92 ? -4.092 10.693 23.908 1.00 86.94 92 LEU A O 1
ATOM 744 N N . ASP A 1 93 ? -5.650 9.209 24.560 1.00 86.62 93 ASP A N 1
ATOM 745 C CA . ASP A 1 93 ? -4.772 8.476 25.482 1.00 86.62 93 ASP A CA 1
ATOM 746 C C . ASP A 1 93 ? -3.542 7.919 24.743 1.00 86.62 93 ASP A C 1
ATOM 748 O O . ASP A 1 93 ? -2.414 7.958 25.240 1.00 86.62 93 ASP A O 1
ATOM 752 N N . ARG A 1 94 ? -3.745 7.429 23.514 1.00 82.75 94 ARG A N 1
ATOM 753 C CA . ARG A 1 94 ? -2.671 6.916 22.666 1.00 82.75 94 ARG A CA 1
ATOM 754 C C . ARG A 1 94 ? -1.769 8.018 22.123 1.00 82.75 94 ARG A C 1
ATOM 756 O O . ARG A 1 94 ? -0.564 7.806 22.076 1.00 82.75 94 ARG A O 1
ATOM 763 N N . GLU A 1 95 ? -2.320 9.151 21.705 1.00 82.94 95 GLU A N 1
ATOM 764 C CA . GLU A 1 95 ? -1.539 10.308 21.258 1.00 82.94 95 GLU A CA 1
ATOM 765 C C . GLU A 1 95 ? -0.640 10.810 22.387 1.00 82.94 95 GLU A C 1
ATOM 767 O O . GLU A 1 95 ? 0.571 10.938 22.191 1.00 82.94 95 GLU A O 1
ATOM 772 N N . MET A 1 96 ? -1.198 10.953 23.595 1.00 82.62 96 MET A N 1
ATOM 773 C CA . MET A 1 96 ? -0.423 11.238 24.800 1.00 82.62 96 MET A CA 1
ATOM 774 C C . MET A 1 96 ? 0.683 10.209 25.011 1.00 82.62 96 MET A C 1
ATOM 776 O O . MET A 1 96 ? 1.818 10.596 25.261 1.00 82.62 96 MET A O 1
ATOM 780 N N . HIS A 1 97 ? 0.388 8.913 24.894 1.00 80.00 97 HIS A N 1
ATOM 781 C CA . HIS A 1 97 ? 1.409 7.890 25.097 1.00 80.00 97 HIS A CA 1
ATOM 782 C C . HIS A 1 97 ? 2.507 7.935 24.022 1.00 80.00 97 HIS A C 1
ATOM 784 O O . HIS A 1 97 ? 3.686 7.863 24.363 1.00 80.00 97 HIS A O 1
ATOM 790 N N . SER A 1 98 ? 2.127 8.116 22.753 1.00 77.75 98 SER A N 1
ATOM 791 C CA . SER A 1 98 ? 3.044 8.171 21.608 1.00 77.75 98 SER A CA 1
ATOM 792 C C . SER A 1 98 ? 3.989 9.370 21.651 1.00 77.75 98 SER A C 1
ATOM 794 O O . SER A 1 98 ? 5.132 9.260 21.210 1.00 77.75 98 SER A O 1
ATOM 796 N N . PHE A 1 99 ? 3.549 10.484 22.250 1.00 74.69 99 PHE A N 1
ATOM 797 C CA . PHE A 1 99 ? 4.402 11.643 22.513 1.00 74.69 99 PHE A CA 1
ATOM 798 C C . PHE A 1 99 ? 5.607 11.276 23.394 1.00 74.69 99 PHE A C 1
ATOM 800 O O . PHE A 1 99 ? 6.694 11.813 23.199 1.00 74.69 99 PHE A O 1
ATOM 807 N N . TRP A 1 100 ? 5.435 10.329 24.323 1.00 75.62 100 TRP A N 1
ATOM 808 C CA . TRP A 1 100 ? 6.499 9.875 25.222 1.00 75.62 100 TRP A CA 1
ATOM 809 C C . TRP A 1 100 ? 7.314 8.699 24.673 1.00 75.62 100 TRP A C 1
ATOM 811 O O . TRP A 1 100 ? 8.478 8.565 25.042 1.00 75.62 100 TRP A O 1
ATOM 821 N N . THR A 1 101 ? 6.733 7.839 23.828 1.00 71.00 101 THR A N 1
ATOM 822 C CA . THR A 1 101 ? 7.382 6.593 23.373 1.00 71.00 101 THR A CA 1
ATOM 823 C C . THR A 1 101 ? 8.073 6.681 22.017 1.00 71.00 101 THR A C 1
ATOM 825 O O . THR A 1 101 ? 8.801 5.755 21.675 1.00 71.00 101 THR A O 1
ATOM 828 N N . GLN A 1 102 ? 7.909 7.775 21.259 1.00 67.88 102 GLN A N 1
ATOM 829 C CA . GLN A 1 102 ? 8.511 7.921 19.920 1.00 67.88 102 GLN A CA 1
ATOM 830 C C . GLN A 1 102 ? 8.149 6.757 18.968 1.00 67.88 102 GLN A C 1
ATOM 832 O O . GLN A 1 102 ? 8.890 6.443 18.037 1.00 67.88 102 GLN A O 1
ATOM 837 N N . ASP A 1 103 ? 7.000 6.111 19.202 1.00 66.62 103 ASP A N 1
ATOM 838 C CA . ASP A 1 103 ? 6.553 4.973 18.404 1.00 66.62 103 ASP A CA 1
ATOM 839 C C . ASP A 1 103 ? 6.284 5.391 16.957 1.00 66.62 103 ASP A C 1
ATOM 841 O O . ASP A 1 103 ? 5.693 6.441 16.687 1.00 66.62 103 ASP A O 1
ATOM 845 N N . ASP A 1 104 ? 6.659 4.518 16.023 1.00 69.38 104 ASP A N 1
ATOM 846 C CA . ASP A 1 104 ? 6.405 4.733 14.606 1.00 69.38 104 ASP A CA 1
ATOM 847 C C . ASP A 1 104 ? 4.882 4.848 14.347 1.00 69.38 104 ASP A C 1
ATOM 849 O O . ASP A 1 104 ? 4.115 3.925 14.676 1.00 69.38 104 ASP A O 1
ATOM 853 N N . PRO A 1 105 ? 4.386 5.964 13.770 1.00 81.81 105 PRO A N 1
ATOM 854 C CA . PRO A 1 105 ? 2.959 6.174 13.559 1.00 81.81 105 PRO A CA 1
ATOM 855 C C . PRO A 1 105 ? 2.330 5.203 12.554 1.00 81.81 105 PRO A C 1
ATOM 857 O O . PRO A 1 105 ? 1.106 5.219 12.411 1.00 81.81 105 PRO A O 1
ATOM 860 N N . TYR A 1 106 ? 3.076 4.329 11.876 1.00 88.06 106 TYR A N 1
ATOM 861 C CA . TYR A 1 106 ? 2.505 3.396 10.901 1.00 88.06 106 TYR A CA 1
ATOM 862 C C . TYR A 1 106 ? 1.762 2.190 11.524 1.00 88.06 106 TYR A C 1
ATOM 864 O O . TYR A 1 106 ? 2.003 1.808 12.672 1.00 88.06 106 TYR A O 1
ATOM 872 N N . PRO A 1 107 ? 0.805 1.577 10.798 1.00 91.94 107 PRO A N 1
ATOM 873 C CA . PRO A 1 107 ? 0.159 2.119 9.603 1.00 91.94 107 PRO A CA 1
ATOM 874 C C . PRO A 1 107 ? -0.693 3.351 9.947 1.00 91.94 107 PRO A C 1
ATOM 876 O O . PRO A 1 107 ? -1.417 3.347 10.945 1.00 91.94 107 PRO A O 1
ATOM 879 N N . MET A 1 108 ? -0.617 4.390 9.121 1.00 91.38 108 MET A N 1
ATOM 880 C CA . MET A 1 108 ? -1.349 5.651 9.314 1.00 91.38 108 MET A CA 1
ATOM 881 C C . MET A 1 108 ? -2.264 5.945 8.129 1.00 91.38 108 MET A C 1
ATOM 883 O O . MET A 1 108 ? -2.097 5.359 7.060 1.00 91.38 108 MET A O 1
ATOM 887 N N . SER A 1 109 ? -3.209 6.871 8.294 1.00 92.81 109 SER A N 1
ATOM 888 C CA . SER A 1 109 ? -4.075 7.309 7.197 1.00 92.81 109 SER A CA 1
ATOM 889 C C . SER A 1 109 ? -3.260 7.926 6.065 1.00 92.81 109 SER A C 1
ATOM 891 O O . SER A 1 109 ? -2.335 8.701 6.307 1.00 92.81 109 SER A O 1
ATOM 893 N N . PHE A 1 110 ? -3.603 7.586 4.824 1.00 94.44 110 PHE A N 1
ATOM 894 C CA . PHE A 1 110 ? -2.907 8.101 3.653 1.00 94.44 110 PHE A CA 1
ATOM 895 C C . PHE A 1 110 ? -3.366 9.540 3.348 1.00 94.44 110 PHE A C 1
ATOM 897 O O . PHE A 1 110 ? -4.534 9.743 3.013 1.00 94.44 110 PHE A O 1
ATOM 904 N N . PRO A 1 111 ? -2.483 10.555 3.434 1.00 91.38 111 PRO A N 1
ATOM 905 C CA . PRO A 1 111 ? -2.895 11.961 3.385 1.00 91.38 111 PRO A CA 1
ATOM 906 C C . PRO A 1 111 ? -3.367 12.419 1.999 1.00 91.38 111 PRO A C 1
ATOM 908 O O . PRO A 1 111 ? -4.195 13.316 1.903 1.00 91.38 111 PRO A O 1
ATOM 911 N N . GLN A 1 112 ? -2.874 11.803 0.918 1.00 92.75 112 GLN A N 1
ATOM 912 C CA . GLN A 1 112 ? -3.209 12.178 -0.461 1.00 92.75 112 GLN A CA 1
ATOM 913 C C . GLN A 1 112 ? -4.293 11.275 -1.078 1.00 92.75 112 GLN A C 1
ATOM 915 O O . GLN A 1 112 ? -4.295 11.069 -2.290 1.00 92.75 112 GLN A O 1
ATOM 920 N N . TYR A 1 113 ? -5.202 10.707 -0.275 1.00 94.38 113 TYR A N 1
ATOM 921 C CA . TYR A 1 113 ? -6.195 9.739 -0.765 1.00 94.38 113 TYR A CA 1
ATOM 922 C C . TYR A 1 113 ? -7.024 10.270 -1.946 1.00 94.38 113 TYR A C 1
ATOM 924 O O . TYR A 1 113 ? -7.213 9.545 -2.919 1.00 94.38 113 TYR A O 1
ATOM 932 N N . GLU A 1 114 ? -7.414 11.548 -1.928 1.00 94.94 114 GLU A N 1
ATOM 933 C CA . GLU A 1 114 ? -8.202 12.177 -3.002 1.00 94.94 114 GLU A CA 1
ATOM 934 C C . GLU A 1 114 ? -7.431 12.257 -4.321 1.00 94.94 114 GLU A C 1
ATOM 936 O O . GLU A 1 114 ? -7.951 11.868 -5.365 1.00 94.94 114 GLU A O 1
ATOM 941 N N . LYS A 1 115 ? -6.156 12.673 -4.274 1.00 93.75 115 LYS A N 1
ATOM 942 C CA . LYS A 1 115 ? -5.271 12.760 -5.453 1.00 93.75 115 LYS A CA 1
ATOM 943 C C . LYS A 1 115 ? -5.117 11.409 -6.156 1.00 93.75 115 LYS A C 1
ATOM 945 O O . LYS A 1 115 ? -4.934 11.369 -7.368 1.00 93.75 115 LYS A O 1
ATOM 950 N N . PHE A 1 116 ? -5.178 10.314 -5.402 1.00 93.94 116 PHE A N 1
ATOM 951 C CA . PHE A 1 116 ? -5.031 8.954 -5.921 1.00 93.94 116 PHE A CA 1
ATOM 952 C C . PHE A 1 116 ? -6.375 8.236 -6.145 1.00 93.94 116 PHE A C 1
ATOM 954 O O . PHE A 1 116 ? -6.380 7.085 -6.580 1.00 93.94 116 PHE A O 1
ATOM 961 N N . GLY A 1 117 ? -7.511 8.884 -5.860 1.00 95.62 117 GLY A N 1
ATOM 962 C CA . GLY A 1 117 ? -8.839 8.278 -5.992 1.00 95.62 117 GLY A CA 1
ATOM 963 C C . GLY A 1 117 ? -9.104 7.127 -5.013 1.00 95.62 117 GLY A C 1
ATOM 964 O O . GLY A 1 117 ? -9.881 6.222 -5.317 1.00 95.62 117 GLY A O 1
ATOM 965 N N . PHE A 1 118 ? -8.440 7.123 -3.855 1.00 96.00 118 PHE A N 1
ATOM 966 C CA . PHE A 1 118 ? -8.660 6.143 -2.790 1.00 96.00 118 PHE A CA 1
ATOM 967 C C . PHE A 1 118 ? -9.740 6.613 -1.814 1.00 96.00 118 PHE A C 1
ATOM 969 O O . PHE A 1 118 ? -10.095 7.791 -1.771 1.00 96.00 118 PHE A O 1
ATOM 976 N N . SER A 1 119 ? -10.257 5.694 -0.996 1.00 95.62 119 SER A N 1
ATOM 977 C CA . SER A 1 119 ? -11.159 6.074 0.091 1.00 95.62 119 SER A CA 1
ATOM 978 C C . SER A 1 119 ? -10.383 6.758 1.223 1.00 95.62 119 SER A C 1
ATOM 980 O O . SER A 1 119 ? -9.178 6.549 1.386 1.00 95.62 119 SER A O 1
ATOM 982 N N . LYS A 1 120 ? -11.077 7.559 2.038 1.00 94.94 120 LYS A N 1
ATOM 983 C CA . LYS A 1 120 ? -10.482 8.279 3.178 1.00 94.94 120 LYS A CA 1
ATOM 984 C C . LYS A 1 120 ? -9.881 7.339 4.231 1.00 94.94 120 LYS A C 1
ATOM 986 O O . LYS A 1 120 ? -8.985 7.720 4.979 1.00 94.94 120 LYS A O 1
ATOM 991 N N . GLU A 1 121 ? -10.365 6.103 4.292 1.00 95.00 121 GLU A N 1
ATOM 992 C CA . GLU A 1 121 ? -9.884 5.069 5.206 1.00 95.00 121 GLU A CA 1
ATOM 993 C C . GLU A 1 121 ? -8.593 4.397 4.727 1.00 95.00 121 GLU A C 1
ATOM 995 O O . GLU A 1 121 ? -8.017 3.620 5.491 1.00 95.00 121 GLU A O 1
ATOM 1000 N N . ALA A 1 122 ? -8.129 4.670 3.501 1.00 96.62 122 ALA A N 1
ATOM 1001 C CA . ALA A 1 122 ? -6.882 4.124 2.986 1.00 96.62 122 ALA A CA 1
ATOM 1002 C C . ALA A 1 122 ? -5.720 4.425 3.941 1.00 96.62 122 ALA A C 1
ATOM 1004 O O . ALA A 1 122 ? -5.576 5.529 4.469 1.00 96.62 122 ALA A O 1
ATOM 1005 N N . GLN A 1 123 ? -4.887 3.416 4.172 1.00 96.50 123 GLN A N 1
ATOM 1006 C CA . GLN A 1 123 ? -3.747 3.495 5.075 1.00 96.50 123 GLN A CA 1
ATOM 1007 C C . GLN A 1 123 ? -2.456 3.293 4.304 1.00 96.50 123 GLN A C 1
ATOM 1009 O O . GLN A 1 123 ? -2.440 2.682 3.235 1.00 96.50 123 GLN A O 1
ATOM 1014 N N . VAL A 1 124 ? -1.368 3.774 4.882 1.00 94.75 124 VAL A N 1
ATOM 1015 C CA . VAL A 1 124 ? -0.025 3.682 4.335 1.00 94.75 124 VAL A CA 1
ATOM 1016 C C . VAL A 1 124 ? 0.904 2.999 5.338 1.00 94.75 124 VAL A C 1
ATOM 1018 O O . VAL A 1 124 ? 0.779 3.196 6.549 1.00 94.75 124 VAL A O 1
ATOM 1021 N N . MET A 1 125 ? 1.803 2.154 4.835 1.00 93.50 125 MET A N 1
ATOM 1022 C CA . MET A 1 125 ? 2.823 1.441 5.609 1.00 93.50 125 MET A CA 1
ATOM 1023 C C . MET A 1 125 ? 4.156 1.476 4.849 1.00 93.50 125 MET A C 1
ATOM 1025 O O . MET A 1 125 ? 4.148 1.209 3.643 1.00 93.50 125 MET A O 1
ATOM 1029 N N . PRO A 1 126 ? 5.290 1.773 5.505 1.00 90.75 126 PRO A N 1
ATOM 1030 C CA . PRO A 1 126 ? 6.600 1.751 4.872 1.00 90.75 126 PRO A CA 1
ATOM 1031 C C . PRO A 1 126 ? 6.951 0.339 4.412 1.00 90.75 126 PRO A C 1
ATOM 1033 O O . PRO A 1 126 ? 6.630 -0.656 5.068 1.00 90.75 126 PRO A O 1
ATOM 1036 N N . LEU A 1 127 ? 7.617 0.259 3.266 1.00 88.38 127 LEU A N 1
ATOM 1037 C CA . LEU A 1 127 ? 8.178 -0.979 2.752 1.00 88.38 127 LEU A CA 1
ATOM 1038 C C . LEU A 1 127 ? 9.666 -1.058 3.108 1.00 88.38 127 LEU A C 1
ATOM 1040 O O . LEU A 1 127 ? 10.376 -0.054 3.012 1.00 88.38 127 LEU A O 1
ATOM 1044 N N . PRO A 1 128 ? 10.171 -2.244 3.488 1.00 74.94 128 PRO A N 1
ATOM 1045 C CA . PRO A 1 128 ? 11.601 -2.426 3.694 1.00 74.94 128 PRO A CA 1
ATOM 1046 C C . PRO A 1 128 ? 12.352 -2.215 2.372 1.00 74.94 128 PRO A C 1
ATOM 1048 O O . PRO A 1 128 ? 11.892 -2.659 1.313 1.00 74.94 128 PRO A O 1
ATOM 1051 N N . ARG A 1 129 ? 13.518 -1.557 2.420 1.00 67.50 129 ARG A N 1
ATOM 1052 C CA . ARG A 1 129 ? 14.449 -1.537 1.282 1.00 67.50 129 ARG A CA 1
ATOM 1053 C C . ARG A 1 129 ? 15.330 -2.793 1.303 1.00 67.50 129 ARG A C 1
ATOM 1055 O O . ARG A 1 129 ? 15.713 -3.243 2.379 1.00 67.50 129 ARG A O 1
ATOM 1062 N N . PRO A 1 130 ? 15.716 -3.340 0.138 1.00 55.75 130 PRO A N 1
ATOM 1063 C CA . PRO A 1 130 ? 16.560 -4.539 0.063 1.00 55.75 130 PRO A CA 1
ATOM 1064 C C . PRO A 1 130 ? 17.948 -4.390 0.662 1.00 55.75 130 PRO A C 1
ATOM 1066 O O . PRO A 1 130 ? 18.559 -5.390 1.020 1.00 55.75 130 PRO A O 1
ATOM 1069 N N . MET A 1 131 ? 18.459 -3.163 0.727 1.00 53.00 131 MET A N 1
ATOM 1070 C CA . MET A 1 131 ? 19.871 -2.901 1.000 1.00 53.00 131 MET A CA 1
ATOM 1071 C C . MET A 1 131 ? 20.109 -1.851 2.088 1.00 53.00 131 MET A C 1
ATOM 1073 O O . MET A 1 131 ? 21.251 -1.451 2.289 1.00 53.00 131 MET A O 1
ATOM 1077 N N . GLN A 1 132 ? 19.068 -1.376 2.780 1.00 50.53 132 GLN A N 1
ATOM 1078 C CA . GLN A 1 132 ? 19.204 -0.328 3.797 1.00 50.53 132 GLN A CA 1
ATOM 1079 C C . GLN A 1 132 ? 18.302 -0.602 5.001 1.00 50.53 132 GLN A C 1
ATOM 1081 O O . GLN A 1 132 ? 17.154 -1.014 4.850 1.00 50.53 132 GLN A O 1
ATOM 1086 N N . THR A 1 133 ? 18.853 -0.350 6.188 1.00 42.19 133 THR A N 1
ATOM 1087 C CA . THR A 1 133 ? 18.211 -0.434 7.509 1.00 42.19 133 THR A CA 1
ATOM 1088 C C . THR A 1 133 ? 17.294 0.751 7.818 1.00 42.19 133 THR A C 1
ATOM 1090 O O . THR A 1 133 ? 16.576 0.715 8.813 1.00 42.19 133 THR A O 1
ATOM 1093 N N . GLU A 1 134 ? 17.301 1.793 6.988 1.00 50.53 134 GLU A N 1
ATOM 1094 C CA . GLU A 1 134 ? 16.417 2.947 7.142 1.00 50.53 134 GLU A CA 1
ATOM 1095 C C . GLU A 1 134 ? 15.027 2.678 6.538 1.00 50.53 134 GLU A C 1
ATOM 1097 O O . GLU A 1 134 ? 14.915 1.956 5.536 1.00 50.53 134 GLU A O 1
ATOM 1102 N N . PRO A 1 135 ? 13.954 3.255 7.118 1.00 54.44 135 PRO A N 1
ATOM 1103 C CA . PRO A 1 135 ? 12.611 3.140 6.566 1.00 54.44 135 PRO A CA 1
ATOM 1104 C C . PRO A 1 135 ? 12.603 3.569 5.095 1.00 54.44 135 PRO A C 1
ATOM 1106 O O . PRO A 1 135 ? 13.147 4.608 4.713 1.00 54.44 135 PRO A O 1
ATOM 1109 N N . GLY A 1 136 ? 12.018 2.725 4.242 1.00 62.53 136 GLY A N 1
ATOM 1110 C CA . GLY A 1 136 ? 11.993 2.966 2.807 1.00 62.53 136 GLY A CA 1
ATOM 1111 C C . GLY A 1 136 ? 11.309 4.285 2.455 1.00 62.53 136 GLY A C 1
ATOM 1112 O O . GLY A 1 136 ? 10.353 4.693 3.103 1.00 62.53 136 GLY A O 1
ATOM 1113 N N . SER A 1 137 ? 11.761 4.932 1.373 1.00 80.81 137 SER A N 1
ATOM 1114 C CA . SER A 1 137 ? 11.014 6.039 0.744 1.00 80.81 137 SER A CA 1
ATOM 1115 C C . SER A 1 137 ? 9.728 5.559 0.073 1.00 80.81 137 SER A C 1
ATOM 1117 O O . SER A 1 137 ? 8.984 6.368 -0.482 1.00 80.81 137 SER A O 1
ATOM 1119 N N . ASP A 1 138 ? 9.513 4.246 0.085 1.00 89.25 138 ASP A N 1
ATOM 1120 C CA . ASP A 1 138 ? 8.511 3.527 -0.664 1.00 89.25 138 ASP A CA 1
ATOM 1121 C C . ASP A 1 138 ? 7.523 2.945 0.345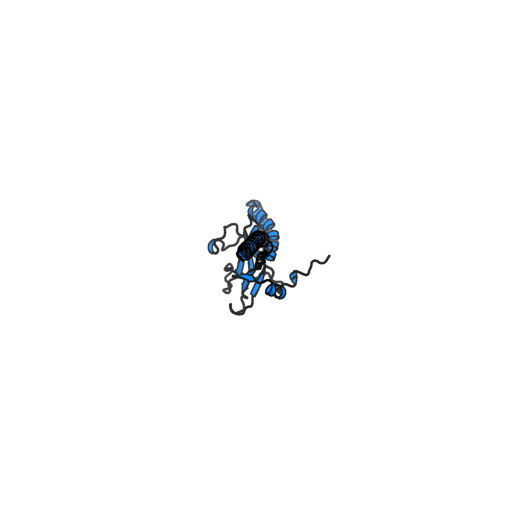 1.00 89.25 138 ASP A C 1
ATOM 1123 O O . ASP A 1 138 ? 7.900 2.382 1.375 1.00 89.25 138 ASP A O 1
ATOM 1127 N N . PHE A 1 139 ? 6.243 3.076 0.043 1.00 93.19 139 PHE A N 1
ATOM 1128 C CA . PHE A 1 139 ? 5.158 2.738 0.939 1.00 93.19 139 PHE A CA 1
ATOM 1129 C C . PHE A 1 139 ? 4.103 1.936 0.199 1.00 93.19 139 PHE A C 1
ATOM 1131 O O . PHE A 1 139 ? 3.783 2.214 -0.956 1.00 93.19 139 PHE A O 1
ATOM 1138 N N . VAL A 1 140 ? 3.493 0.975 0.885 1.00 95.75 140 VAL A N 1
ATOM 1139 C CA . VAL A 1 140 ? 2.279 0.326 0.401 1.00 95.75 140 VAL A CA 1
ATOM 1140 C C . VAL A 1 140 ? 1.064 1.081 0.914 1.00 95.75 140 VAL A C 1
ATOM 1142 O O . VAL A 1 140 ? 0.924 1.317 2.114 1.00 95.75 140 VAL A O 1
ATOM 1145 N N . VAL A 1 141 ? 0.172 1.437 -0.006 1.00 97.31 141 VAL A N 1
ATOM 1146 C CA . VAL A 1 141 ? -1.154 1.964 0.304 1.00 97.31 141 VAL A CA 1
ATOM 1147 C C . VAL A 1 141 ? -2.144 0.814 0.228 1.00 97.31 141 VAL A C 1
ATOM 1149 O O . VAL A 1 141 ? -2.157 0.051 -0.743 1.00 97.31 141 VAL A O 1
ATOM 1152 N N . PHE A 1 142 ? -2.968 0.661 1.256 1.00 97.69 142 PHE A N 1
ATOM 1153 C CA . PHE A 1 142 ? -3.916 -0.437 1.352 1.00 97.69 142 PHE A CA 1
ATOM 1154 C C . PHE A 1 142 ? -5.241 0.002 1.960 1.00 97.69 142 PHE A C 1
ATOM 1156 O O . PHE A 1 142 ? -5.313 0.951 2.738 1.00 97.69 142 PHE A O 1
ATOM 1163 N N . GLN A 1 143 ? -6.291 -0.731 1.613 1.00 97.44 143 GLN A N 1
ATOM 1164 C CA . GLN A 1 143 ? -7.620 -0.543 2.161 1.00 97.44 143 GLN A CA 1
ATOM 1165 C C . GLN A 1 143 ? -7.789 -1.439 3.396 1.00 97.44 143 GLN A C 1
ATOM 1167 O O . GLN A 1 143 ? -7.666 -2.662 3.285 1.00 97.44 143 GLN A O 1
ATOM 1172 N N . PRO A 1 144 ? -8.081 -0.887 4.587 1.00 95.31 144 PRO A N 1
ATOM 1173 C CA . PRO A 1 144 ? -8.220 -1.709 5.783 1.00 95.31 144 PRO A CA 1
ATOM 1174 C C . PRO A 1 144 ? -9.454 -2.600 5.773 1.00 95.31 144 PRO A C 1
ATOM 1176 O O . PRO A 1 144 ? -9.388 -3.675 6.347 1.00 95.31 144 PRO A O 1
ATOM 1179 N N . SER A 1 145 ? -10.571 -2.206 5.153 1.00 94.06 145 SER A N 1
ATOM 1180 C CA . SER A 1 145 ? -11.824 -2.982 5.209 1.00 94.06 145 SER A CA 1
ATOM 1181 C C . SER A 1 145 ? -11.639 -4.420 4.703 1.00 94.06 145 SER A C 1
ATOM 1183 O O . SER A 1 145 ? -11.984 -5.373 5.411 1.00 94.06 145 SER A O 1
ATOM 1185 N N . ASP A 1 146 ? -10.993 -4.579 3.549 1.00 94.88 146 ASP A N 1
ATOM 1186 C CA . ASP A 1 146 ? -10.719 -5.853 2.873 1.00 94.88 146 ASP A CA 1
ATOM 1187 C C . ASP A 1 146 ? -9.232 -6.268 2.898 1.00 94.88 146 ASP A C 1
ATOM 1189 O O . ASP A 1 146 ? -8.868 -7.298 2.331 1.00 94.88 146 ASP A O 1
ATOM 1193 N N . CYS A 1 147 ? -8.370 -5.509 3.584 1.00 95.25 147 CYS A N 1
ATOM 1194 C CA . CYS A 1 147 ? -6.916 -5.709 3.618 1.00 95.25 147 CYS A CA 1
ATOM 1195 C C . CYS A 1 147 ? -6.292 -5.799 2.212 1.00 95.25 147 CYS A C 1
ATOM 1197 O O . CYS A 1 147 ? -5.370 -6.588 1.971 1.00 95.25 147 CYS A O 1
ATOM 1199 N N . LYS A 1 148 ? -6.811 -5.016 1.261 1.00 95.62 148 LYS A N 1
ATOM 1200 C CA . LYS A 1 148 ? -6.387 -5.047 -0.138 1.00 95.62 148 LYS A CA 1
ATOM 1201 C C . LYS A 1 148 ? -5.283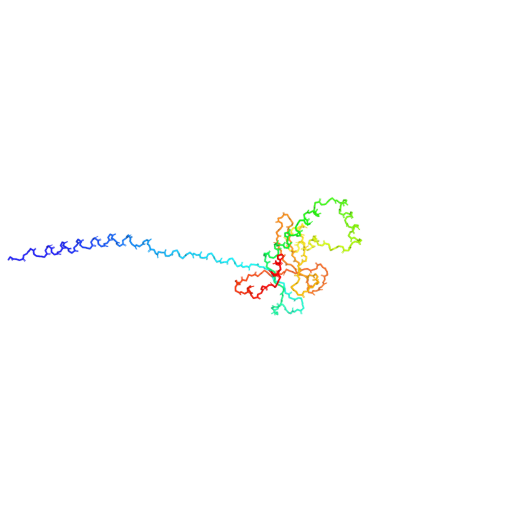 -4.035 -0.414 1.00 95.62 148 LYS A C 1
ATOM 1203 O O . LYS A 1 148 ? -5.388 -2.869 -0.049 1.00 95.62 148 LYS A O 1
ATOM 1208 N N . VAL A 1 149 ? -4.248 -4.470 -1.133 1.00 96.06 149 VAL A N 1
ATOM 1209 C CA . VAL A 1 149 ? -3.225 -3.576 -1.700 1.00 96.06 149 VAL A CA 1
ATOM 1210 C C . VAL A 1 149 ? -3.883 -2.676 -2.751 1.00 96.06 149 VAL A C 1
ATOM 1212 O O . VAL A 1 149 ? -4.450 -3.189 -3.718 1.00 96.06 149 VAL A O 1
ATOM 1215 N N . LEU A 1 150 ? -3.792 -1.359 -2.569 1.00 96.38 150 LEU A N 1
ATOM 1216 C CA . LEU A 1 150 ? -4.301 -0.359 -3.511 1.00 96.38 150 LEU A CA 1
ATOM 1217 C C . LEU A 1 150 ? -3.210 0.093 -4.485 1.00 96.38 150 LEU A C 1
ATOM 1219 O O . LEU A 1 150 ? -3.424 0.066 -5.691 1.00 96.38 150 LEU A O 1
ATOM 1223 N N . SER A 1 151 ? -2.041 0.473 -3.967 1.00 96.19 151 SER A N 1
ATOM 1224 C CA . SER A 1 151 ? -0.889 0.917 -4.761 1.00 96.19 151 SER A CA 1
ATOM 1225 C C . SER A 1 151 ? 0.394 0.808 -3.944 1.00 96.19 151 SER A C 1
ATOM 1227 O O . SER A 1 151 ? 0.355 0.676 -2.721 1.00 96.19 151 SER A O 1
ATOM 1229 N N . VAL A 1 152 ? 1.537 0.922 -4.613 1.00 95.38 152 VAL A N 1
ATOM 1230 C CA . VAL A 1 152 ? 2.790 1.340 -3.976 1.00 95.38 152 VAL A CA 1
ATOM 1231 C C . VAL A 1 152 ? 3.066 2.784 -4.379 1.00 95.38 152 VAL A C 1
ATOM 1233 O O . VAL A 1 152 ? 2.784 3.173 -5.516 1.00 95.38 152 VAL A O 1
ATOM 1236 N N . VAL A 1 153 ? 3.539 3.587 -3.437 1.00 93.88 153 VAL A N 1
ATOM 1237 C CA . VAL A 1 153 ? 3.878 4.995 -3.644 1.00 93.88 153 VAL A CA 1
ATOM 1238 C C . VAL A 1 153 ? 5.274 5.275 -3.117 1.00 93.88 153 VAL A C 1
ATOM 1240 O O . VAL A 1 153 ? 5.739 4.597 -2.208 1.00 93.88 153 VAL A O 1
ATOM 1243 N N . GLN A 1 154 ? 5.923 6.289 -3.662 1.00 90.69 154 GLN A N 1
ATOM 1244 C CA . GLN A 1 154 ? 7.228 6.762 -3.226 1.00 90.69 154 GLN A CA 1
ATOM 1245 C C . GLN A 1 154 ? 7.153 8.259 -2.918 1.00 90.69 154 GLN A C 1
ATOM 1247 O O . GLN A 1 154 ? 6.362 8.977 -3.533 1.00 90.69 154 GLN A O 1
ATOM 1252 N N . VAL A 1 155 ? 7.944 8.743 -1.958 1.00 86.62 155 VAL A N 1
ATOM 1253 C CA . VAL A 1 155 ? 8.090 10.191 -1.713 1.00 86.62 155 VAL A CA 1
ATOM 1254 C C . VAL A 1 155 ? 8.596 10.877 -2.985 1.00 86.62 155 VAL A C 1
ATOM 1256 O O . VAL A 1 155 ? 9.542 10.400 -3.602 1.00 86.62 155 VAL A O 1
ATOM 1259 N N . SER A 1 156 ? 7.978 11.993 -3.383 1.00 80.94 156 SER A N 1
ATOM 1260 C CA . SER A 1 156 ? 8.384 12.746 -4.579 1.00 80.94 156 SER A CA 1
ATOM 1261 C C . SER A 1 156 ? 9.847 13.193 -4.494 1.00 80.94 156 SER A C 1
ATOM 1263 O O . SER A 1 156 ? 10.336 13.551 -3.419 1.00 80.94 156 SER A O 1
ATOM 1265 N N . ARG A 1 157 ? 10.524 13.266 -5.647 1.00 72.31 157 ARG A N 1
ATOM 1266 C CA . ARG A 1 157 ? 11.907 13.769 -5.772 1.00 72.31 157 ARG A CA 1
ATOM 1267 C C . ARG A 1 157 ? 12.083 15.193 -5.259 1.00 72.31 157 ARG A C 1
ATOM 1269 O O . ARG A 1 157 ? 13.160 15.539 -4.790 1.00 72.31 157 ARG A O 1
ATOM 1276 N N . ASP A 1 158 ? 11.011 15.978 -5.279 1.00 71.88 158 ASP A N 1
ATOM 1277 C CA . ASP A 1 158 ? 10.998 17.353 -4.771 1.00 71.88 158 ASP A CA 1
ATOM 1278 C C . ASP A 1 158 ? 11.175 17.414 -3.243 1.00 71.88 158 ASP A C 1
ATOM 1280 O O . ASP A 1 158 ? 11.259 18.501 -2.679 1.00 71.88 158 ASP A O 1
ATOM 1284 N N . LYS A 1 159 ? 11.187 16.254 -2.559 1.00 66.50 159 LYS A N 1
ATOM 1285 C CA . LYS A 1 159 ? 11.345 16.073 -1.104 1.00 66.50 159 LYS A CA 1
ATOM 1286 C C . LYS A 1 159 ? 10.370 16.895 -0.256 1.00 66.50 159 LYS A C 1
ATOM 1288 O O . LYS A 1 159 ? 10.553 17.005 0.953 1.00 66.50 159 LYS A O 1
ATOM 1293 N N . VAL A 1 160 ? 9.310 17.429 -0.866 1.00 72.00 160 VAL A N 1
ATOM 1294 C CA . VAL A 1 160 ? 8.220 18.098 -0.158 1.00 72.00 160 VAL A CA 1
ATOM 1295 C C . VAL A 1 160 ? 7.528 17.053 0.720 1.00 72.00 160 VAL A C 1
ATOM 1297 O O . VAL A 1 160 ? 6.985 16.080 0.177 1.00 72.00 160 VAL A O 1
ATOM 1300 N N . PRO A 1 161 ? 7.537 17.218 2.057 1.00 67.69 161 PRO A N 1
ATOM 1301 C CA . PRO A 1 161 ? 6.898 16.274 2.959 1.00 67.69 161 PRO A CA 1
ATOM 1302 C C . PRO A 1 161 ? 5.433 16.064 2.578 1.00 67.69 161 PRO A C 1
ATOM 1304 O O . PRO A 1 161 ? 4.698 17.014 2.314 1.00 67.69 161 PRO A O 1
ATOM 1307 N N . GLY A 1 162 ? 5.014 14.803 2.523 1.00 73.62 162 GLY A N 1
ATOM 1308 C CA . GLY A 1 162 ? 3.642 14.443 2.181 1.00 73.62 162 GLY A CA 1
ATOM 1309 C C . GLY A 1 162 ? 3.308 14.474 0.689 1.00 73.62 162 GLY A C 1
ATOM 1310 O O . GLY A 1 162 ? 2.158 14.195 0.359 1.00 73.62 162 GLY A O 1
ATOM 1311 N N . ASN A 1 163 ? 4.260 14.759 -0.214 1.00 87.00 163 ASN A N 1
ATOM 1312 C CA . ASN A 1 163 ? 4.060 14.576 -1.652 1.00 87.00 163 ASN A CA 1
ATOM 1313 C C . ASN A 1 163 ? 4.506 13.185 -2.109 1.00 87.00 163 ASN A C 1
ATOM 1315 O O . ASN A 1 163 ? 5.670 12.820 -1.952 1.00 87.00 163 ASN A O 1
ATOM 1319 N N . TYR A 1 164 ? 3.588 12.432 -2.715 1.00 90.19 164 TYR A N 1
ATOM 1320 C CA . TYR A 1 164 ? 3.835 11.070 -3.179 1.00 90.19 164 TYR A CA 1
ATOM 1321 C C . TYR A 1 164 ? 3.645 10.937 -4.691 1.00 90.19 164 TYR A C 1
ATOM 1323 O O . TYR A 1 164 ? 2.812 11.620 -5.301 1.00 90.19 164 TYR A O 1
ATOM 1331 N N . GLN A 1 165 ? 4.387 10.004 -5.280 1.00 90.62 165 GLN A N 1
ATOM 1332 C CA . GLN A 1 165 ? 4.259 9.551 -6.662 1.00 90.62 165 GLN A CA 1
ATOM 1333 C C . GLN A 1 165 ? 3.917 8.058 -6.684 1.00 90.62 165 GLN A C 1
ATOM 1335 O O . GLN A 1 165 ? 4.361 7.300 -5.822 1.00 90.62 165 GLN A O 1
ATOM 1340 N N . SER A 1 166 ? 3.091 7.629 -7.641 1.00 91.75 166 SER A N 1
ATOM 1341 C CA . SER A 1 166 ? 2.735 6.213 -7.783 1.00 91.75 166 SER A CA 1
ATOM 1342 C C . SER A 1 166 ? 3.887 5.439 -8.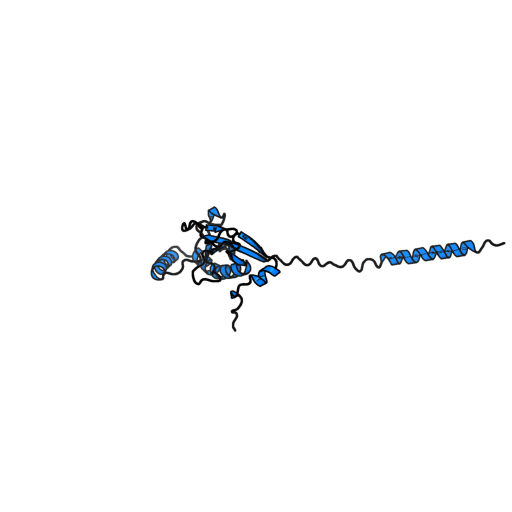412 1.00 91.75 166 SER A C 1
ATOM 1344 O O . SER A 1 166 ? 4.455 5.869 -9.414 1.00 91.75 166 SER A O 1
ATOM 1346 N N . CYS A 1 167 ? 4.201 4.276 -7.851 1.00 91.31 167 CYS A N 1
ATOM 1347 C CA . CYS A 1 167 ? 5.138 3.351 -8.469 1.00 91.31 167 CYS A CA 1
ATOM 1348 C C . CYS A 1 167 ? 4.473 2.613 -9.637 1.00 91.31 167 CYS A C 1
ATOM 1350 O O . CYS A 1 167 ? 3.285 2.283 -9.602 1.00 91.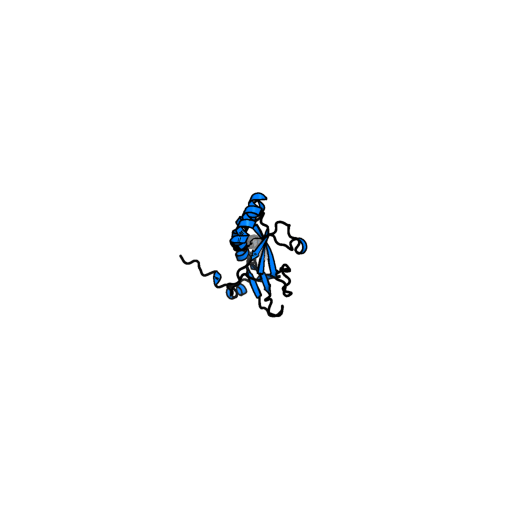31 167 CYS A O 1
ATOM 1352 N N . ARG A 1 168 ? 5.252 2.305 -10.675 1.00 90.94 168 ARG A N 1
ATOM 1353 C CA . ARG A 1 168 ? 4.748 1.716 -11.920 1.00 90.94 168 ARG A CA 1
ATOM 1354 C C . ARG A 1 168 ? 4.333 0.263 -11.703 1.00 90.94 168 ARG A C 1
ATOM 1356 O O . ARG A 1 168 ? 5.088 -0.518 -11.124 1.00 90.94 168 ARG A O 1
ATOM 1363 N N . ILE A 1 169 ? 3.156 -0.123 -12.197 1.00 90.25 169 ILE A N 1
ATOM 1364 C CA . ILE A 1 169 ? 2.747 -1.533 -12.223 1.00 90.25 169 ILE A CA 1
ATOM 1365 C C . ILE A 1 169 ? 3.556 -2.243 -13.303 1.00 90.25 169 ILE A C 1
ATOM 1367 O O . ILE A 1 169 ? 3.601 -1.807 -14.451 1.00 90.25 169 ILE A O 1
ATOM 1371 N N . VAL A 1 170 ? 4.168 -3.362 -12.940 1.00 88.25 170 VAL A N 1
ATOM 1372 C CA . VAL A 1 170 ? 5.008 -4.154 -13.837 1.00 88.25 170 VAL A CA 1
ATOM 1373 C C . VAL A 1 170 ? 4.578 -5.615 -13.821 1.00 88.25 170 VAL A C 1
ATOM 1375 O O . VAL A 1 170 ? 4.130 -6.154 -12.805 1.00 88.25 170 VAL A O 1
ATOM 1378 N N . GLN A 1 171 ? 4.698 -6.257 -14.980 1.00 86.06 171 GLN A N 1
ATOM 1379 C CA . GLN A 1 171 ? 4.473 -7.685 -15.164 1.00 86.06 171 GLN A CA 1
ATOM 1380 C C . GLN A 1 171 ? 5.787 -8.320 -15.592 1.00 86.06 171 GLN A C 1
ATOM 1382 O O . GLN A 1 171 ? 6.351 -7.953 -16.621 1.00 86.06 171 GLN A O 1
ATOM 1387 N N . TRP A 1 172 ? 6.274 -9.281 -14.814 1.00 76.19 172 TRP A N 1
ATOM 1388 C CA . TRP A 1 172 ? 7.507 -9.983 -15.149 1.00 76.19 172 TRP A CA 1
ATOM 1389 C C . TRP A 1 172 ? 7.204 -11.360 -15.725 1.00 76.19 172 TRP A C 1
ATOM 1391 O O . TRP A 1 172 ? 6.368 -12.114 -15.213 1.00 76.19 172 TRP A O 1
ATOM 1401 N N . ASN A 1 173 ? 7.953 -11.719 -16.766 1.00 74.38 173 ASN A N 1
ATOM 1402 C CA . ASN A 1 173 ? 8.020 -13.101 -17.211 1.00 74.38 173 ASN A CA 1
ATOM 1403 C C . ASN A 1 173 ? 8.816 -13.926 -16.184 1.00 74.38 173 ASN A C 1
ATOM 1405 O O . ASN A 1 173 ? 9.765 -13.427 -15.576 1.00 74.38 173 ASN A O 1
ATOM 1409 N N . LYS A 1 174 ? 8.438 -15.194 -15.989 1.00 63.03 174 LYS A N 1
ATOM 1410 C CA . LYS A 1 174 ? 8.958 -16.067 -14.922 1.00 63.03 174 LYS A CA 1
ATOM 1411 C C . LYS A 1 174 ? 10.495 -16.090 -14.868 1.00 63.03 174 LYS A C 1
ATOM 1413 O O . LYS A 1 174 ? 11.057 -16.040 -13.784 1.00 63.03 174 LYS A O 1
ATOM 1418 N N . THR A 1 175 ? 11.154 -16.107 -16.024 1.00 59.50 175 THR A N 1
ATOM 1419 C CA . THR A 1 175 ? 12.613 -16.242 -16.155 1.00 59.50 175 THR A CA 1
ATOM 1420 C C . THR A 1 175 ? 13.398 -15.039 -15.619 1.00 59.50 175 THR A C 1
ATOM 1422 O O . THR A 1 175 ? 14.514 -15.202 -15.143 1.00 59.50 175 THR A O 1
ATOM 1425 N N . LEU A 1 176 ? 12.820 -13.833 -15.664 1.00 55.62 176 LEU A N 1
ATOM 1426 C CA . LEU A 1 176 ? 13.491 -12.607 -15.207 1.00 55.62 176 LEU A CA 1
ATOM 1427 C C . LEU A 1 176 ? 13.461 -12.471 -13.673 1.00 55.62 176 LEU A C 1
ATOM 1429 O O . LEU A 1 176 ? 14.291 -11.798 -13.071 1.00 55.62 176 LEU A O 1
ATOM 1433 N N . LEU A 1 177 ? 12.488 -13.123 -13.033 1.00 53.81 177 LEU A N 1
ATOM 1434 C CA . LEU A 1 177 ? 12.240 -13.044 -11.596 1.00 53.81 177 LEU A CA 1
ATOM 1435 C C . LEU A 1 177 ? 13.159 -13.920 -10.754 1.00 53.81 177 LEU A C 1
ATOM 1437 O O . LEU A 1 177 ? 13.364 -13.580 -9.593 1.00 53.81 177 LEU A O 1
ATOM 1441 N N . ASP A 1 178 ? 13.682 -15.013 -11.307 1.00 54.78 178 ASP A N 1
ATOM 1442 C CA . ASP A 1 178 ? 14.644 -15.865 -10.599 1.00 54.78 178 ASP A CA 1
ATOM 1443 C C . ASP A 1 178 ? 15.999 -15.141 -10.435 1.00 54.78 178 ASP A C 1
ATOM 1445 O O . ASP A 1 178 ? 16.704 -15.379 -9.463 1.00 54.78 178 ASP A O 1
ATOM 1449 N N . TRP A 1 179 ? 16.303 -14.170 -11.308 1.00 47.41 179 TRP A N 1
ATOM 1450 C CA . TRP A 1 179 ? 17.468 -13.278 -11.198 1.00 47.41 179 TRP A CA 1
ATOM 1451 C C . TRP A 1 179 ? 17.246 -12.067 -10.283 1.00 47.41 179 TRP A C 1
ATOM 1453 O O . TRP A 1 179 ? 18.174 -11.609 -9.628 1.00 47.41 179 TRP A O 1
ATOM 1463 N N . LEU A 1 180 ? 16.017 -11.545 -10.224 1.00 53.69 180 LEU A N 1
ATOM 1464 C CA . LEU A 1 180 ? 15.631 -10.428 -9.347 1.00 53.69 180 LEU A CA 1
ATOM 1465 C C . LEU A 1 180 ? 15.091 -10.904 -7.987 1.00 53.69 180 LEU A C 1
ATOM 1467 O O . LEU A 1 180 ? 14.482 -10.127 -7.248 1.00 53.69 180 LEU A O 1
ATOM 1471 N N . ALA A 1 181 ? 15.218 -12.199 -7.684 1.00 47.84 181 ALA A N 1
ATOM 1472 C CA . ALA A 1 181 ? 14.796 -12.760 -6.416 1.00 47.84 181 ALA A CA 1
ATOM 1473 C C . ALA A 1 181 ? 15.658 -12.176 -5.294 1.00 47.84 181 ALA A C 1
ATOM 1475 O O . ALA A 1 181 ? 16.873 -12.334 -5.250 1.00 47.84 181 ALA A O 1
ATOM 1476 N N . TYR A 1 182 ? 14.981 -11.475 -4.394 1.00 47.28 182 TYR A N 1
ATOM 1477 C CA . TYR A 1 182 ? 15.522 -10.993 -3.138 1.00 47.28 182 TYR A CA 1
ATOM 1478 C C . TYR A 1 182 ? 16.163 -12.146 -2.340 1.00 47.28 182 TYR A C 1
ATOM 1480 O O . TYR A 1 182 ? 15.537 -13.200 -2.218 1.00 47.28 182 TYR A O 1
ATOM 1488 N N . PRO A 1 183 ? 17.308 -11.933 -1.672 1.00 42.69 183 PRO A N 1
ATOM 1489 C CA . PRO A 1 183 ? 17.844 -12.866 -0.675 1.00 42.69 183 PRO A CA 1
ATOM 1490 C C . PRO A 1 183 ? 17.007 -12.939 0.623 1.00 42.69 183 PRO A C 1
ATOM 1492 O O . PRO A 1 183 ? 17.322 -13.712 1.518 1.00 42.69 183 PRO A O 1
ATOM 1495 N N . GLY A 1 184 ? 15.915 -12.174 0.737 1.00 41.94 184 GLY A N 1
ATOM 1496 C CA . GLY A 1 184 ? 15.025 -12.157 1.909 1.00 41.94 184 GLY A CA 1
ATOM 1497 C C . GLY A 1 184 ? 14.005 -13.301 1.979 1.00 41.94 184 GLY A C 1
ATOM 1498 O O . GLY A 1 184 ? 13.313 -13.419 2.982 1.00 41.94 184 GLY A O 1
ATOM 1499 N N . ASP A 1 185 ? 13.912 -14.148 0.946 1.00 40.84 185 ASP A N 1
ATOM 1500 C CA . ASP A 1 185 ? 13.162 -15.418 1.006 1.00 40.84 185 ASP A CA 1
ATOM 1501 C C . ASP A 1 185 ? 14.009 -16.562 1.635 1.00 40.84 185 ASP A C 1
ATOM 1503 O O . ASP A 1 185 ? 13.539 -17.693 1.725 1.00 40.84 185 ASP A O 1
ATOM 1507 N N . TYR A 1 186 ? 15.239 -16.285 2.105 1.00 38.28 186 TYR A N 1
ATOM 1508 C CA . TYR A 1 186 ? 16.164 -17.250 2.728 1.00 38.28 186 TYR A CA 1
ATOM 1509 C C . TYR A 1 186 ? 16.369 -17.022 4.238 1.00 38.28 186 TYR A C 1
ATOM 1511 O O . TYR A 1 186 ? 17.501 -16.969 4.693 1.00 38.28 186 TYR A O 1
ATOM 1519 N N . GLN A 1 187 ? 15.309 -16.905 5.041 1.00 34.16 187 GLN A N 1
ATOM 1520 C CA . GLN A 1 187 ? 15.389 -17.220 6.481 1.00 34.16 187 GLN A CA 1
ATOM 1521 C C . GLN A 1 187 ? 14.052 -17.784 6.987 1.00 34.16 187 GLN A C 1
ATOM 1523 O O . GLN A 1 187 ? 13.401 -17.224 7.860 1.00 34.16 187 GLN A O 1
ATOM 1528 N N . GLU A 1 188 ? 13.644 -18.932 6.448 1.00 34.69 188 GLU A N 1
ATOM 1529 C CA . GLU A 1 188 ? 13.022 -19.961 7.289 1.00 34.69 188 GLU A CA 1
ATOM 1530 C C . GLU A 1 188 ? 14.175 -20.829 7.815 1.00 34.69 188 GLU A C 1
ATOM 1532 O O . GLU A 1 188 ? 14.550 -21.826 7.201 1.00 34.69 188 GLU A O 1
ATOM 1537 N N . HIS A 1 189 ? 14.820 -20.399 8.902 1.00 32.97 189 HIS A N 1
ATOM 1538 C CA . HIS A 1 189 ? 15.638 -21.311 9.697 1.00 32.97 189 HIS A CA 1
ATOM 1539 C C . HIS A 1 189 ? 14.744 -21.925 10.776 1.00 32.97 189 HIS A C 1
ATOM 1541 O O . HIS A 1 189 ? 14.067 -21.195 11.498 1.00 32.97 189 HIS A O 1
ATOM 1547 N N . ASN A 1 190 ? 14.735 -23.263 10.773 1.00 33.97 190 ASN A N 1
ATOM 1548 C CA . ASN A 1 190 ? 14.125 -24.177 11.744 1.00 33.97 190 ASN A CA 1
ATOM 1549 C C . ASN A 1 190 ? 14.250 -23.726 13.200 1.00 33.97 190 ASN A C 1
ATOM 1551 O O . ASN A 1 190 ? 15.360 -23.280 13.572 1.00 33.97 190 ASN A O 1
#

Radius of gyration: 33.36 Å; chains: 1; bounding box: 41×85×102 Å

Secondary structure (DSSP, 8-state):
---SHHHHHHHHHHHHHHHHHHHTTSSSSS--------PPPPPEEEEEEEPTTS-GGG--EEEEEHHHHHHHHHHHHHHHHHHHT--HHHHHHHHHHHHHH-----SEE-TTTTTTT--TT-EEEEPPBTTBSSPPSEEEEEETTTTEEEEEEEE-TT--TT-EEEPEEEEE-HHHHTTS--GGG-----

Sequence (190 aa):
MRFTSAIVNFLALTTSIFIFSIHARTLYTLGVSKIEKRKPKPLRTGYRCDALDFPEDSGWGNNYRIEGLRKVVKQSCGIAKKRLQMTEKQKLDREMHSFWTQDDPYPMSFPQYEKFGFSKEAQVMPLPRPMQTEPGSDFVVFQPSDCKVLSVVQVSRDKVPGNYQSCRIVQWNKTLLDWLAYPGDYQEHN

Foldseek 3Di:
DPDDPPVVVVVVVVVVVVVVVVVVVVPPPPDPPPPVVPPPPPFFKWFWDADLPDDNPPPHTDTGTQVNLLVVLVVQLVVLVVVVPDDPVRVVVVVVVCVVVVDDCPQDFQPCCVVLVHDRSKTKDFDDDLPDPDTAQKIFIAHSVVSGTDFIWGADSVNPPSDIDTTDMDTDDPVVCVVVPRPVVPPPDD

Organism: NCBI:txid62690